Protein AF-A0A1W1VV77-F1 (afdb_monomer_lite)

Secondary structure (DSSP, 8-state):
-EEEEEEEEE-SSPPPTT--HHHHHHHHHHHHHHHHHHHGGGBTTTBSEE-SSS-GGGTTTSHHHHEEETTT-HHHHHHHHHHHTTHHHHHHHHHHHHHHHHHTTTTPPSS----HHHHHHHHH-S--SSHHHHHHHHHHHHHHT---GGG-EEETTTTBSSPPHHHHHHHHH-GGGEEEEEEEEE-

Radius of gyration: 18.62 Å; chains: 1; bounding box: 42×27×56 Å

Structure (mmCIF, N/CA/C/O backbone):
data_AF-A0A1W1VV77-F1
#
_entry.id   AF-A0A1W1VV77-F1
#
loop_
_atom_site.group_PDB
_atom_site.id
_atom_site.type_symbol
_atom_site.label_atom_id
_atom_site.label_alt_id
_atom_site.label_comp_id
_atom_site.label_asym_id
_atom_site.label_entity_id
_atom_site.label_seq_id
_atom_site.pdbx_PDB_ins_code
_atom_site.Cartn_x
_atom_site.Cartn_y
_atom_site.Cartn_z
_atom_site.occupancy
_atom_site.B_iso_or_equiv
_atom_site.auth_seq_id
_atom_site.auth_comp_id
_atom_site.auth_asym_id
_atom_site.auth_atom_id
_atom_site.pdbx_P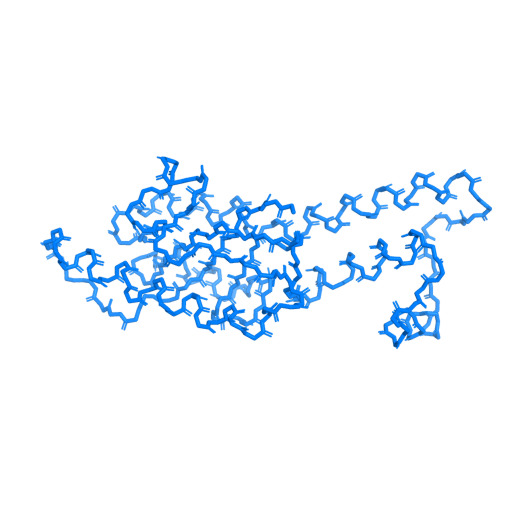DB_model_num
ATOM 1 N N . MET A 1 1 ? 18.091 -5.289 0.287 1.00 90.31 1 MET A N 1
ATOM 2 C CA . MET A 1 1 ? 17.687 -3.863 0.449 1.00 90.31 1 MET A CA 1
ATOM 3 C C . MET A 1 1 ? 16.414 -3.805 1.288 1.00 90.31 1 MET A C 1
ATOM 5 O O . MET A 1 1 ? 15.636 -4.723 1.140 1.00 90.31 1 MET A O 1
ATOM 9 N N . HIS A 1 2 ? 16.175 -2.809 2.160 1.00 96.38 2 HIS A N 1
ATOM 10 C CA . HIS A 1 2 ? 14.920 -2.724 2.943 1.00 96.38 2 HIS A CA 1
ATOM 11 C C . HIS A 1 2 ? 14.069 -1.512 2.558 1.00 96.38 2 HIS A C 1
ATOM 13 O O . HIS A 1 2 ? 14.615 -0.422 2.386 1.00 96.38 2 HIS A O 1
ATOM 19 N N . ALA A 1 3 ? 12.751 -1.693 2.500 1.00 97.31 3 ALA A N 1
ATOM 20 C CA . ALA A 1 3 ? 11.779 -0.629 2.270 1.00 97.31 3 ALA A CA 1
ATOM 21 C C . ALA A 1 3 ? 10.519 -0.836 3.121 1.00 97.31 3 ALA A C 1
ATOM 23 O O . ALA A 1 3 ? 10.120 -1.966 3.401 1.00 97.31 3 ALA A O 1
ATOM 24 N N . LEU A 1 4 ? 9.878 0.266 3.511 1.00 98.19 4 LEU A N 1
ATOM 25 C CA . LEU A 1 4 ? 8.579 0.241 4.171 1.00 98.19 4 LEU A CA 1
ATOM 26 C C . LEU A 1 4 ? 7.472 0.225 3.115 1.00 98.19 4 LEU A C 1
ATOM 28 O O . LEU A 1 4 ? 7.395 1.128 2.282 1.00 98.19 4 LEU A O 1
ATOM 32 N N . HIS A 1 5 ? 6.621 -0.795 3.161 1.00 98.38 5 HIS A N 1
ATOM 33 C CA . HIS A 1 5 ? 5.459 -0.924 2.291 1.00 98.38 5 HIS A CA 1
ATOM 34 C C . HIS A 1 5 ? 4.197 -0.589 3.084 1.00 98.38 5 HIS A C 1
ATOM 36 O O . HIS A 1 5 ? 4.002 -1.102 4.185 1.00 98.38 5 HIS A O 1
ATOM 42 N N . CYS A 1 6 ? 3.345 0.260 2.516 1.00 98.62 6 CYS A N 1
ATOM 43 C CA . CYS A 1 6 ? 2.060 0.660 3.078 1.00 98.62 6 CYS A CA 1
ATOM 44 C C . CYS A 1 6 ? 0.921 -0.052 2.339 1.00 98.62 6 CYS A C 1
ATOM 46 O O . CYS A 1 6 ? 0.825 0.018 1.116 1.00 98.62 6 CYS A O 1
ATOM 48 N N . LEU A 1 7 ? 0.055 -0.748 3.067 1.00 98.69 7 LEU A N 1
ATOM 49 C CA . LEU A 1 7 ? -1.084 -1.458 2.500 1.00 98.69 7 LEU A CA 1
ATOM 50 C C . LEU A 1 7 ? -2.387 -0.847 2.989 1.00 98.69 7 LEU A C 1
ATOM 52 O O . LEU A 1 7 ? -2.633 -0.817 4.192 1.00 98.69 7 LEU A O 1
ATOM 56 N N . LEU A 1 8 ? -3.234 -0.410 2.060 1.00 98.81 8 LEU A N 1
ATOM 57 C CA . LEU A 1 8 ? -4.611 -0.030 2.357 1.00 98.81 8 LEU A CA 1
ATOM 58 C C . LEU A 1 8 ? -5.469 -1.291 2.449 1.00 98.81 8 LEU A C 1
ATOM 60 O O . LEU A 1 8 ? -5.515 -2.084 1.508 1.00 98.81 8 LEU A O 1
ATOM 64 N N . VAL A 1 9 ? -6.156 -1.464 3.576 1.00 98.62 9 VAL A N 1
ATOM 65 C CA . VAL A 1 9 ? -6.950 -2.659 3.883 1.00 98.62 9 VAL A CA 1
ATOM 66 C C . VAL A 1 9 ? -8.317 -2.246 4.415 1.00 98.62 9 VAL A C 1
ATOM 68 O O . VAL A 1 9 ? -8.405 -1.358 5.264 1.00 98.62 9 VAL A O 1
ATOM 71 N N . GLU A 1 10 ? -9.382 -2.899 3.949 1.00 97.94 10 GLU A N 1
ATOM 72 C CA . GLU A 1 10 ? -10.693 -2.805 4.600 1.00 97.94 10 GLU A CA 1
ATOM 73 C C . GLU A 1 10 ? -10.667 -3.622 5.899 1.00 97.94 10 GLU A C 1
ATOM 75 O O . GLU A 1 10 ? -10.273 -4.791 5.911 1.00 97.94 10 GLU A O 1
ATOM 80 N N . VAL A 1 11 ? -11.051 -2.999 7.011 1.00 96.81 11 VAL A N 1
ATOM 81 C CA . VAL A 1 11 ? -11.031 -3.644 8.324 1.00 96.81 11 VAL A CA 1
ATOM 82 C C . VAL A 1 11 ? -12.064 -4.780 8.323 1.00 96.81 11 VAL A C 1
ATOM 84 O O . VAL A 1 11 ? -13.247 -4.527 8.094 1.00 96.81 11 VAL A O 1
ATOM 87 N N . PRO A 1 12 ? -11.660 -6.031 8.611 1.00 89.62 12 PRO A N 1
ATOM 88 C CA . PRO A 1 12 ? -12.533 -7.196 8.457 1.00 89.62 12 PRO A CA 1
ATOM 89 C C . PRO A 1 12 ? -13.653 -7.266 9.504 1.00 89.62 12 PRO A C 1
ATOM 91 O O . PRO A 1 12 ? -14.611 -8.021 9.339 1.00 89.62 12 PRO A O 1
ATOM 94 N N . VAL A 1 13 ? -13.538 -6.503 10.594 1.00 89.44 13 VAL A N 1
ATOM 95 C CA . VAL A 1 13 ? -14.464 -6.532 11.727 1.00 89.44 13 VAL A CA 1
ATOM 96 C C . VAL A 1 13 ? -14.861 -5.115 12.112 1.00 89.44 13 VAL A C 1
ATOM 98 O O . VAL A 1 13 ? -14.023 -4.224 12.232 1.00 89.44 13 VAL A O 1
ATOM 101 N N . LYS A 1 14 ? -16.157 -4.906 12.356 1.00 86.19 14 LYS A N 1
ATOM 102 C CA . LYS A 1 14 ? -16.662 -3.622 12.838 1.00 86.19 14 LYS A CA 1
ATOM 103 C C . LYS A 1 14 ? -16.129 -3.343 14.245 1.00 86.19 14 LYS A C 1
ATOM 105 O O . LYS A 1 14 ? -16.324 -4.148 15.152 1.00 86.19 14 LYS A O 1
ATOM 110 N N . ILE A 1 15 ? -15.508 -2.183 14.424 1.00 89.69 15 ILE A N 1
ATOM 111 C CA . ILE A 1 15 ? -15.012 -1.731 15.724 1.00 89.69 15 ILE A CA 1
ATOM 112 C C . ILE A 1 15 ? -16.173 -1.082 16.485 1.00 89.69 15 ILE A C 1
ATOM 114 O O . ILE A 1 15 ? -16.836 -0.174 15.980 1.00 89.69 15 ILE A O 1
ATOM 118 N N . SER A 1 16 ? -16.448 -1.574 17.692 1.00 85.12 16 SER A N 1
ATOM 119 C CA . SER A 1 16 ? -17.475 -1.003 18.566 1.00 85.12 16 SER A CA 1
ATOM 120 C C . SER A 1 16 ? -17.048 0.375 19.090 1.00 85.12 16 SER A C 1
ATOM 122 O O . SER A 1 16 ? -15.869 0.569 19.397 1.0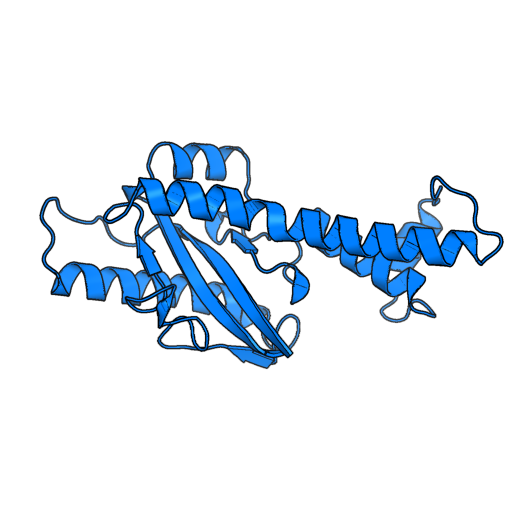0 85.12 16 SER A O 1
ATOM 124 N N . PRO A 1 17 ? -17.980 1.330 19.265 1.00 82.50 17 PRO A N 1
ATOM 125 C CA . PRO A 1 17 ? -17.682 2.573 19.969 1.00 82.50 17 PRO A CA 1
ATOM 126 C C . PRO A 1 17 ? -17.147 2.279 21.377 1.00 82.50 17 PRO A C 1
ATOM 128 O O . PRO A 1 17 ? -17.775 1.538 22.130 1.00 82.50 17 PRO A O 1
ATOM 131 N N . GLY A 1 18 ? -15.991 2.848 21.726 1.00 83.00 18 GLY A N 1
ATOM 132 C CA . GLY A 1 18 ? -15.346 2.604 23.022 1.00 83.00 18 GLY A CA 1
ATOM 133 C C . GLY A 1 18 ? -14.680 1.231 23.158 1.00 83.00 18 GLY A C 1
ATOM 134 O O . GLY A 1 18 ? -14.529 0.756 24.282 1.00 83.00 18 GLY A O 1
ATOM 135 N N . ALA A 1 19 ? -14.303 0.593 22.041 1.00 89.31 19 ALA A N 1
ATOM 136 C CA . ALA A 1 19 ? -13.558 -0.663 22.042 1.00 89.31 19 ALA A CA 1
ATOM 137 C C . ALA A 1 19 ? -12.349 -0.614 22.991 1.00 89.31 19 ALA A C 1
ATOM 139 O O . ALA A 1 19 ? -11.589 0.356 23.035 1.00 89.31 19 ALA A O 1
ATOM 140 N N . SER A 1 20 ? -12.172 -1.690 23.748 1.00 93.06 20 SER A N 1
ATOM 141 C CA . SER A 1 20 ? -11.045 -1.860 24.656 1.00 93.06 20 SER A CA 1
ATOM 142 C C . SER A 1 20 ? -9.724 -2.021 23.897 1.00 93.06 20 SER A C 1
ATOM 144 O O . SER A 1 20 ? -9.688 -2.451 22.743 1.00 93.06 20 SER A O 1
ATOM 146 N N . ALA A 1 21 ? -8.603 -1.769 24.579 1.00 91.00 21 ALA A N 1
ATOM 147 C CA . ALA A 1 21 ? -7.270 -1.973 24.005 1.00 91.00 21 ALA A CA 1
ATOM 148 C C . ALA A 1 21 ? -7.047 -3.413 23.495 1.00 91.00 21 ALA A C 1
ATOM 150 O O . ALA A 1 21 ? -6.382 -3.615 22.482 1.00 91.00 21 ALA A O 1
ATOM 151 N N . GLY A 1 22 ? -7.629 -4.417 24.164 1.00 93.44 22 GLY A N 1
ATOM 152 C CA . GLY A 1 22 ? -7.543 -5.816 23.735 1.00 93.44 22 GLY A CA 1
ATOM 153 C C . GLY A 1 22 ? -8.344 -6.109 22.463 1.00 93.44 22 GLY A C 1
ATOM 154 O O . GLY A 1 22 ? -7.887 -6.867 21.607 1.00 93.44 22 GLY A O 1
ATOM 155 N N . GLU A 1 23 ? -9.514 -5.487 22.305 1.00 93.19 23 GLU A N 1
ATOM 156 C CA . GLU A 1 23 ? -10.298 -5.577 21.067 1.00 93.19 23 GLU A CA 1
ATOM 157 C C . GLU A 1 23 ? -9.572 -4.894 19.907 1.00 93.19 23 GLU A C 1
ATOM 159 O O . GLU A 1 23 ? -9.471 -5.474 18.826 1.00 93.19 23 GLU A O 1
ATOM 164 N N . LEU A 1 24 ? -9.002 -3.708 20.139 1.00 93.88 24 LEU A N 1
ATOM 165 C CA . LEU A 1 24 ? -8.219 -2.993 19.132 1.00 93.88 24 LEU A CA 1
ATOM 166 C C . LEU A 1 24 ? -6.976 -3.786 18.706 1.00 93.88 24 LEU A C 1
ATOM 168 O O . LEU A 1 24 ? -6.738 -3.918 17.508 1.00 93.88 24 LEU A O 1
ATOM 172 N N . ASP A 1 25 ? -6.220 -4.379 19.640 1.00 94.94 25 ASP A N 1
ATOM 173 C CA . ASP A 1 25 ? -5.067 -5.228 19.289 1.00 94.94 25 ASP A CA 1
ATOM 174 C C . ASP A 1 25 ? -5.481 -6.434 18.437 1.00 94.94 25 ASP A C 1
ATOM 176 O O . ASP A 1 25 ? -4.813 -6.770 17.454 1.00 94.94 25 ASP A O 1
ATOM 180 N N . ARG A 1 26 ? -6.619 -7.060 18.766 1.00 95.44 26 ARG A N 1
ATOM 181 C CA . ARG A 1 26 ? -7.165 -8.164 17.976 1.00 95.44 26 ARG A CA 1
ATOM 182 C C . ARG A 1 26 ? -7.512 -7.719 16.556 1.00 95.44 26 ARG A C 1
ATOM 184 O O . ARG A 1 26 ? -7.118 -8.397 15.609 1.00 95.44 26 ARG A O 1
ATOM 191 N N . VAL A 1 27 ? -8.194 -6.584 16.401 1.00 96.38 27 VAL A N 1
ATOM 192 C CA . VAL A 1 27 ? -8.529 -6.036 15.078 1.00 96.38 27 VAL A CA 1
ATOM 193 C C . VAL A 1 27 ? -7.259 -5.707 14.293 1.00 96.38 27 VAL A C 1
ATOM 195 O O . VAL A 1 27 ? -7.142 -6.118 13.143 1.00 96.38 27 VAL A O 1
ATOM 198 N N . LYS A 1 28 ? -6.256 -5.066 14.910 1.00 97.31 28 LYS A N 1
ATOM 199 C CA . LYS A 1 28 ? -4.956 -4.797 14.265 1.00 97.31 28 LYS A CA 1
ATOM 200 C C . LYS A 1 28 ? -4.282 -6.086 13.792 1.00 97.31 28 LYS A C 1
ATOM 202 O O . LYS A 1 28 ? -3.793 -6.148 12.665 1.00 97.31 28 LYS A O 1
ATOM 207 N N . LYS A 1 29 ? -4.291 -7.138 14.615 1.00 97.12 29 LYS A N 1
ATOM 208 C CA . LYS A 1 29 ? -3.743 -8.452 14.253 1.00 97.12 29 LYS A CA 1
ATOM 209 C C . LYS A 1 29 ? -4.461 -9.069 13.048 1.00 97.12 29 LYS A C 1
ATOM 211 O O . LYS A 1 29 ? -3.793 -9.559 12.139 1.00 97.12 29 LYS A O 1
ATOM 216 N N . GLU A 1 30 ? -5.792 -9.052 13.033 1.00 97.25 30 GLU A N 1
ATOM 217 C CA . GLU A 1 30 ? -6.597 -9.608 11.936 1.00 97.25 30 GLU A CA 1
ATOM 218 C C . GLU A 1 30 ? -6.411 -8.805 10.637 1.00 97.25 30 GLU A C 1
ATOM 220 O O . GLU A 1 30 ? -6.112 -9.386 9.594 1.00 97.25 30 GLU A O 1
ATOM 225 N N . THR A 1 31 ? -6.464 -7.473 10.705 1.00 97.94 31 THR A N 1
ATOM 226 C CA . THR A 1 31 ? -6.197 -6.573 9.570 1.00 97.94 31 THR A CA 1
ATOM 227 C C . THR A 1 31 ? -4.796 -6.782 8.991 1.00 97.94 31 THR A C 1
ATOM 229 O O . THR A 1 31 ? -4.630 -6.879 7.774 1.00 97.94 31 THR A O 1
ATOM 232 N N . ARG A 1 32 ? -3.770 -6.916 9.844 1.00 97.81 32 ARG A N 1
ATOM 233 C CA . ARG A 1 32 ? -2.406 -7.210 9.387 1.00 97.81 32 ARG A CA 1
ATOM 234 C C . ARG A 1 32 ? -2.323 -8.565 8.685 1.00 97.81 32 ARG A C 1
ATOM 236 O O . ARG A 1 32 ? -1.646 -8.678 7.667 1.00 97.81 32 ARG A O 1
ATOM 243 N N . ALA A 1 33 ? -3.015 -9.584 9.193 1.00 97.62 33 ALA A N 1
ATOM 244 C CA . ALA A 1 33 ? -3.044 -10.895 8.552 1.00 97.62 33 ALA A CA 1
ATOM 245 C C . ALA A 1 33 ? -3.640 -10.824 7.135 1.00 97.62 33 ALA A C 1
ATOM 247 O O . ALA A 1 33 ? -3.108 -11.457 6.224 1.00 97.62 33 ALA A O 1
ATOM 248 N N . VAL A 1 34 ? -4.684 -10.012 6.926 1.00 98.00 34 VAL A N 1
ATOM 249 C CA . VAL A 1 34 ? -5.251 -9.752 5.591 1.00 98.00 34 VAL A CA 1
ATOM 250 C C . VAL A 1 34 ? -4.209 -9.115 4.666 1.00 98.00 34 VAL A C 1
ATOM 252 O O . VAL A 1 34 ? -4.002 -9.617 3.561 1.00 98.00 34 VAL A O 1
ATOM 255 N N . ALA A 1 35 ? -3.497 -8.080 5.129 1.00 97.94 35 ALA A N 1
ATOM 256 C CA . ALA A 1 35 ? -2.433 -7.431 4.355 1.00 97.94 35 ALA A CA 1
ATOM 257 C C . ALA A 1 35 ? -1.331 -8.418 3.935 1.00 97.94 35 ALA A C 1
ATOM 259 O O . ALA A 1 35 ? -0.988 -8.518 2.758 1.00 97.94 35 ALA A O 1
ATOM 260 N N . LEU A 1 36 ? -0.801 -9.191 4.888 1.00 97.56 36 LEU A N 1
ATOM 261 C CA . LEU A 1 36 ? 0.276 -10.147 4.621 1.00 97.56 36 LEU A CA 1
ATOM 262 C C . LEU A 1 36 ? -0.175 -11.277 3.687 1.00 97.56 36 LEU A C 1
ATOM 264 O O . LEU A 1 36 ? 0.588 -11.702 2.820 1.00 97.56 36 LEU A O 1
ATOM 268 N N . ASN A 1 37 ? -1.423 -11.735 3.817 1.00 97.56 37 ASN A N 1
ATOM 269 C CA . ASN A 1 37 ? -1.983 -12.732 2.910 1.00 97.56 37 ASN A CA 1
ATOM 270 C C . ASN A 1 37 ? -2.081 -12.212 1.473 1.00 97.56 37 ASN A C 1
ATOM 272 O O . ASN A 1 37 ? -1.719 -12.946 0.554 1.00 97.56 37 ASN A O 1
ATOM 276 N N . ALA A 1 38 ? -2.494 -10.955 1.280 1.00 96.75 38 ALA A N 1
ATOM 277 C CA . ALA A 1 38 ? -2.515 -10.324 -0.040 1.00 96.75 38 ALA A CA 1
ATOM 278 C C . ALA A 1 38 ? -1.103 -10.223 -0.652 1.00 96.75 38 ALA A C 1
ATOM 280 O O . ALA A 1 38 ? -0.922 -10.432 -1.851 1.00 96.75 38 ALA A O 1
ATOM 281 N N . MET A 1 39 ? -0.080 -9.988 0.176 1.00 95.00 39 MET A N 1
ATOM 282 C CA . MET A 1 39 ? 1.312 -9.889 -0.274 1.00 95.00 39 MET A CA 1
ATOM 283 C C . MET A 1 39 ? 1.965 -11.230 -0.627 1.00 95.00 39 MET A C 1
ATOM 285 O O . MET A 1 39 ? 2.922 -11.244 -1.400 1.00 95.00 39 MET A O 1
ATOM 289 N N . ASN A 1 40 ? 1.495 -12.359 -0.084 1.00 95.06 40 ASN A N 1
ATOM 290 C CA . ASN A 1 40 ? 2.187 -13.653 -0.196 1.00 95.06 40 ASN A CA 1
ATOM 291 C C . ASN A 1 40 ? 2.493 -14.071 -1.641 1.00 95.06 40 ASN A C 1
ATOM 293 O O . ASN A 1 40 ? 3.554 -14.637 -1.899 1.00 95.06 40 ASN A O 1
ATOM 297 N N . ARG A 1 41 ? 1.599 -13.758 -2.587 1.00 95.56 41 ARG A N 1
ATOM 298 C CA . ARG A 1 41 ? 1.774 -14.081 -4.015 1.00 95.56 41 ARG A CA 1
ATOM 299 C C . ARG A 1 41 ? 2.919 -13.321 -4.694 1.00 95.56 41 ARG A C 1
ATOM 301 O O . ARG A 1 41 ? 3.329 -13.700 -5.783 1.00 95.56 41 ARG A O 1
ATOM 308 N N . TYR A 1 42 ? 3.434 -12.274 -4.054 1.00 96.19 42 TYR A N 1
ATOM 309 C CA . TYR A 1 42 ? 4.531 -11.452 -4.557 1.00 96.19 42 TYR A CA 1
ATOM 310 C C . TYR A 1 42 ? 5.882 -11.787 -3.917 1.00 96.19 42 TYR A C 1
ATOM 312 O O . TYR A 1 42 ? 6.899 -11.189 -4.272 1.00 96.19 42 TYR A O 1
ATOM 320 N N . ARG A 1 43 ? 5.932 -12.752 -2.995 1.00 95.38 43 ARG A N 1
ATOM 321 C CA . ARG A 1 43 ? 7.199 -13.250 -2.456 1.00 95.38 43 ARG A CA 1
ATOM 322 C C . ARG A 1 43 ? 8.023 -13.893 -3.580 1.00 95.38 43 ARG A C 1
ATOM 324 O O . ARG A 1 43 ? 7.515 -14.726 -4.322 1.00 95.38 43 ARG A O 1
ATOM 331 N N . GLY A 1 44 ? 9.292 -13.512 -3.692 1.00 94.00 44 GLY A N 1
ATOM 332 C CA . GLY A 1 44 ? 10.190 -13.885 -4.789 1.00 94.00 44 GLY A CA 1
ATOM 333 C C . GLY A 1 44 ? 10.025 -13.042 -6.060 1.00 94.00 44 GLY A C 1
ATOM 334 O O . GLY A 1 44 ? 10.780 -13.240 -7.006 1.00 94.00 44 GLY A O 1
ATOM 335 N N . ILE A 1 45 ? 9.066 -12.107 -6.085 1.00 92.00 45 ILE A N 1
ATOM 336 C CA . ILE A 1 45 ? 8.824 -11.181 -7.205 1.00 92.00 45 ILE A CA 1
ATOM 337 C C . ILE A 1 45 ? 9.084 -9.739 -6.770 1.00 92.00 45 ILE A C 1
ATOM 339 O O . ILE A 1 45 ? 9.806 -9.011 -7.441 1.00 92.00 45 ILE A O 1
ATOM 343 N N . ALA A 1 46 ? 8.482 -9.332 -5.651 1.00 94.81 46 ALA A N 1
ATOM 344 C CA . ALA A 1 46 ? 8.572 -7.989 -5.092 1.00 94.81 46 ALA A CA 1
ATOM 345 C C . ALA A 1 46 ? 9.386 -7.931 -3.798 1.00 94.81 46 ALA A C 1
ATOM 347 O O . ALA A 1 46 ? 9.766 -6.840 -3.413 1.00 94.81 46 ALA A O 1
ATOM 348 N N . PHE A 1 47 ? 9.626 -9.052 -3.110 1.00 96.62 47 PHE A N 1
ATOM 349 C CA . PHE A 1 47 ? 10.427 -9.139 -1.876 1.00 96.62 47 PHE A CA 1
ATOM 350 C C . PHE A 1 47 ? 10.799 -10.602 -1.585 1.00 96.62 47 PHE A C 1
ATOM 352 O O . PHE A 1 47 ? 10.038 -11.507 -1.932 1.00 96.62 47 PHE A O 1
ATOM 359 N N . ASP A 1 48 ? 11.924 -10.866 -0.921 1.00 96.81 48 ASP A N 1
ATOM 360 C CA . ASP A 1 48 ? 12.316 -12.207 -0.450 1.00 96.81 48 ASP A CA 1
ATOM 361 C C . ASP A 1 48 ? 11.911 -12.454 1.022 1.00 96.81 48 ASP A C 1
ATOM 363 O O . ASP A 1 48 ? 11.636 -13.588 1.446 1.00 96.81 48 ASP A O 1
ATOM 367 N N . TRP A 1 49 ? 11.769 -11.374 1.792 1.00 96.44 49 TRP A N 1
ATOM 368 C CA . TRP A 1 49 ? 11.419 -11.380 3.205 1.00 96.44 49 TRP A CA 1
ATOM 369 C C . TRP A 1 49 ? 10.590 -10.145 3.587 1.00 96.44 49 TRP A C 1
ATOM 371 O O . TRP A 1 49 ? 10.675 -9.098 2.956 1.00 96.44 49 TRP A O 1
ATOM 381 N N . CYS A 1 50 ? 9.769 -10.265 4.632 1.00 96.50 50 CYS A N 1
ATOM 382 C CA . CYS A 1 50 ? 9.052 -9.140 5.229 1.00 96.50 50 CYS A CA 1
ATOM 383 C C . CYS A 1 50 ? 8.752 -9.386 6.717 1.00 96.50 50 CYS A C 1
ATOM 385 O O . CYS A 1 50 ? 8.614 -10.544 7.137 1.00 96.50 50 CYS A O 1
ATOM 387 N N . SER A 1 51 ? 8.647 -8.314 7.513 1.00 96.44 51 SER A N 1
ATOM 388 C CA . SER A 1 51 ? 8.290 -8.410 8.934 1.00 96.44 51 SER A CA 1
ATOM 389 C C . SER A 1 51 ? 6.869 -8.942 9.097 1.00 96.44 51 SER A C 1
ATOM 391 O O . SER A 1 51 ? 5.917 -8.477 8.465 1.00 96.44 51 SER A O 1
ATOM 393 N N . ARG A 1 52 ? 6.705 -9.925 9.984 1.00 93.88 52 ARG A N 1
ATOM 394 C CA . ARG A 1 52 ? 5.416 -10.592 10.208 1.00 93.88 52 ARG A CA 1
ATOM 395 C C . ARG A 1 52 ? 4.606 -9.955 11.325 1.00 93.88 52 ARG A C 1
ATOM 397 O O . ARG A 1 52 ? 3.387 -9.873 11.205 1.00 93.88 52 ARG A O 1
ATOM 404 N N . ASP A 1 53 ? 5.267 -9.442 12.353 1.00 93.69 53 ASP A N 1
ATOM 405 C CA . ASP A 1 53 ? 4.596 -9.055 13.595 1.00 93.69 53 ASP A CA 1
ATOM 406 C C . ASP A 1 53 ? 4.427 -7.535 13.756 1.00 93.69 53 ASP A C 1
ATOM 408 O O . ASP A 1 53 ? 3.515 -7.100 14.463 1.00 93.69 53 ASP A O 1
ATOM 412 N N . ASP A 1 54 ? 5.252 -6.726 13.081 1.00 96.50 54 ASP A N 1
ATOM 413 C CA . ASP A 1 54 ? 5.297 -5.265 13.225 1.00 96.50 54 ASP A CA 1
ATOM 414 C C . ASP A 1 54 ? 5.841 -4.536 11.973 1.00 96.50 54 ASP A C 1
ATOM 416 O O . ASP A 1 54 ? 6.065 -5.134 10.919 1.00 96.50 54 ASP A O 1
ATOM 420 N N . ALA A 1 55 ? 6.066 -3.223 12.069 1.00 97.31 55 ALA A N 1
ATOM 421 C CA . ALA A 1 55 ? 6.671 -2.426 10.999 1.00 97.31 55 ALA A CA 1
ATOM 422 C C . ALA A 1 55 ? 8.210 -2.567 10.899 1.00 97.31 55 ALA A C 1
ATOM 424 O O . ALA A 1 55 ? 8.863 -1.750 10.253 1.00 97.31 55 ALA A O 1
ATOM 425 N N . GLY A 1 56 ? 8.809 -3.586 11.528 1.00 97.12 56 GLY A N 1
ATOM 426 C CA . GLY A 1 56 ? 10.238 -3.889 11.470 1.00 97.12 56 GLY A CA 1
ATOM 427 C C . GLY A 1 56 ? 11.101 -2.720 11.931 1.00 97.12 56 GLY A C 1
ATOM 428 O O . GLY A 1 56 ? 10.961 -2.228 13.053 1.00 97.12 56 GLY A O 1
ATOM 429 N N . ARG A 1 57 ? 11.988 -2.251 11.048 1.00 96.88 57 ARG A N 1
ATOM 430 C CA . ARG A 1 57 ? 12.859 -1.088 11.299 1.00 96.88 57 ARG A CA 1
ATOM 431 C C . ARG A 1 57 ? 12.099 0.204 11.617 1.00 96.88 57 ARG A C 1
ATOM 433 O O . ARG A 1 57 ? 12.692 1.101 12.200 1.00 96.88 57 ARG A O 1
ATOM 440 N N . TRP A 1 58 ? 10.812 0.277 11.279 1.00 97.75 58 TRP A N 1
ATOM 441 C CA . TRP A 1 58 ? 9.944 1.436 11.499 1.00 97.75 58 TRP A CA 1
ATOM 442 C C . TRP A 1 58 ? 8.918 1.225 12.620 1.00 97.75 58 TRP A C 1
ATOM 444 O O . TRP A 1 58 ? 7.917 1.930 12.684 1.00 97.75 58 TRP A O 1
ATOM 454 N N . LYS A 1 59 ? 9.117 0.244 13.509 1.00 96.69 59 LYS A N 1
ATOM 455 C CA . LYS A 1 59 ? 8.180 -0.050 14.612 1.00 96.69 59 LYS A CA 1
ATOM 456 C C . LYS A 1 59 ? 7.961 1.115 15.587 1.00 96.69 59 LYS A C 1
ATOM 458 O O . LYS A 1 59 ? 6.913 1.163 16.224 1.00 96.69 59 LYS A O 1
ATOM 463 N N . ASP A 1 60 ? 8.937 2.013 15.711 1.00 96.88 60 ASP A N 1
ATOM 464 C CA . ASP A 1 60 ? 8.839 3.175 16.598 1.00 96.88 60 ASP A CA 1
ATOM 465 C C . ASP A 1 60 ? 7.956 4.263 15.962 1.00 96.88 60 ASP A C 1
ATOM 467 O O . ASP A 1 60 ? 7.135 4.868 16.650 1.00 96.88 60 ASP A O 1
ATOM 471 N N . ASP A 1 61 ? 8.040 4.434 14.636 1.00 97.00 61 ASP A N 1
ATOM 472 C CA . ASP A 1 61 ? 7.174 5.336 13.867 1.00 97.00 61 ASP A CA 1
ATOM 473 C C . ASP A 1 61 ? 5.759 4.755 13.703 1.00 97.00 61 ASP A C 1
ATOM 475 O O . ASP A 1 61 ? 4.758 5.467 13.800 1.00 97.00 61 ASP A O 1
ATOM 479 N N . PHE A 1 62 ? 5.659 3.440 13.493 1.00 97.31 62 PHE A N 1
ATOM 480 C CA . PHE A 1 62 ? 4.411 2.702 13.295 1.00 97.31 62 PHE A CA 1
ATOM 481 C C . PHE A 1 62 ? 4.259 1.597 14.356 1.00 97.31 62 PHE A C 1
ATOM 483 O O . PHE A 1 62 ? 4.460 0.408 14.067 1.00 97.31 62 PHE A O 1
ATOM 490 N N . PRO A 1 63 ? 3.887 1.967 15.597 1.00 95.44 63 PRO A N 1
ATOM 491 C CA . PRO A 1 63 ? 3.654 1.013 16.676 1.00 95.44 63 PRO A CA 1
ATOM 492 C C . PRO A 1 63 ? 2.373 0.193 16.441 1.00 95.44 63 PRO A C 1
ATOM 494 O O . PRO A 1 63 ? 1.718 0.279 15.402 1.00 95.44 63 PRO A O 1
ATOM 497 N N . GLY A 1 64 ? 2.001 -0.657 17.406 1.00 94.25 64 GLY A N 1
ATOM 498 C CA . GLY A 1 64 ? 0.730 -1.390 17.353 1.00 94.25 64 GLY A CA 1
ATOM 499 C C . GLY A 1 64 ? 0.648 -2.362 16.175 1.00 94.25 64 GLY A C 1
ATOM 500 O O . GLY A 1 64 ? -0.338 -2.370 15.444 1.00 94.25 64 GLY A O 1
ATOM 501 N N . ARG A 1 65 ? 1.696 -3.174 15.978 1.00 97.00 65 ARG A N 1
ATOM 502 C CA . ARG A 1 65 ? 1.832 -4.120 14.852 1.00 97.00 65 ARG A CA 1
ATOM 503 C C . ARG A 1 65 ? 1.956 -3.437 13.487 1.00 97.00 65 ARG A C 1
ATOM 505 O O . ARG A 1 65 ? 1.669 -4.062 12.469 1.00 97.00 65 ARG A O 1
ATOM 512 N N . GLY A 1 66 ? 2.369 -2.169 13.444 1.00 97.81 66 GLY A N 1
ATOM 513 C CA . GLY A 1 66 ? 2.437 -1.404 12.202 1.00 97.81 66 GLY A CA 1
ATOM 514 C C . GLY A 1 66 ? 1.063 -1.157 11.590 1.00 97.81 66 GLY A C 1
ATOM 515 O O . GLY A 1 66 ? 0.951 -1.147 10.372 1.00 97.81 66 GLY A O 1
ATOM 516 N N . VAL A 1 67 ? 0.007 -1.042 12.400 1.00 98.44 67 VAL A N 1
ATOM 517 C CA . VAL A 1 67 ? -1.359 -0.833 11.905 1.00 98.44 67 VAL A CA 1
ATOM 518 C C . VAL A 1 67 ? -1.899 0.492 12.414 1.00 98.44 67 VAL A C 1
ATOM 520 O O . VAL A 1 67 ? -2.102 0.666 13.617 1.00 98.44 67 VAL A O 1
ATOM 523 N N . VAL A 1 68 ? -2.198 1.386 11.475 1.00 98.38 68 VAL A N 1
ATOM 524 C CA . VAL A 1 68 ? -2.935 2.626 11.720 1.00 98.38 68 VAL A CA 1
ATOM 525 C C . VAL A 1 68 ? -4.397 2.367 11.373 1.00 98.38 68 VAL A C 1
ATOM 527 O O . VAL A 1 68 ? -4.755 2.253 10.199 1.00 98.38 68 VAL A O 1
ATOM 530 N N . LEU A 1 69 ? -5.239 2.217 12.397 1.00 97.69 69 LEU A N 1
ATOM 531 C CA . LEU A 1 69 ? -6.683 2.049 12.227 1.00 97.69 69 LEU A CA 1
ATOM 532 C C . LEU A 1 69 ? -7.326 3.423 12.050 1.00 97.69 69 LEU A C 1
ATOM 534 O O . LEU A 1 69 ? -7.214 4.264 12.942 1.00 97.69 69 LEU A O 1
ATOM 538 N N . GLY A 1 70 ? -8.078 3.638 10.970 1.00 96.94 70 GLY A N 1
ATOM 539 C CA . GLY A 1 70 ? -8.771 4.914 10.782 1.00 96.94 70 GLY A CA 1
ATOM 540 C C . GLY A 1 70 ? -9.876 5.167 11.817 1.00 96.94 70 GLY A C 1
ATOM 541 O O . GLY A 1 70 ? -10.265 6.309 12.025 1.00 96.94 70 GLY A O 1
ATOM 542 N N . ALA A 1 71 ? -10.340 4.130 12.524 1.00 94.88 71 ALA A N 1
ATOM 543 C CA . ALA A 1 71 ? -11.272 4.272 13.645 1.00 94.88 71 ALA A CA 1
ATOM 544 C C . ALA A 1 71 ? -10.622 4.850 14.918 1.00 94.88 71 ALA A C 1
ATOM 546 O O . ALA A 1 71 ? -11.319 5.447 15.734 1.00 94.88 71 ALA A O 1
ATOM 547 N N . GLU A 1 72 ? -9.315 4.642 15.108 1.00 94.44 72 GLU A N 1
ATOM 548 C CA . GLU A 1 72 ? -8.559 5.112 16.280 1.00 94.44 72 GLU A CA 1
ATOM 549 C C . GLU A 1 72 ? -7.865 6.447 15.981 1.00 94.44 72 GLU A C 1
ATOM 551 O O . GLU A 1 72 ? -7.917 7.372 16.787 1.00 94.44 72 GLU A O 1
ATOM 556 N N . GLU A 1 73 ? -7.262 6.564 14.794 1.00 95.88 73 GLU A N 1
ATOM 557 C CA . GLU A 1 73 ? -6.455 7.714 14.378 1.00 95.88 73 GLU A CA 1
ATOM 558 C C . GLU A 1 73 ? -6.891 8.226 12.981 1.00 95.88 73 GLU A C 1
ATOM 560 O O . GLU A 1 73 ? -6.126 8.123 12.018 1.00 95.88 73 GLU A O 1
ATOM 565 N N . PRO A 1 74 ? -8.116 8.773 12.818 1.00 97.00 74 PRO A N 1
ATOM 566 C CA . PRO A 1 74 ? -8.679 9.108 11.503 1.00 97.00 74 PRO A CA 1
ATOM 567 C C . PRO A 1 74 ? -7.864 10.145 10.724 1.00 97.00 74 PRO A C 1
ATOM 569 O O . PRO A 1 74 ? -7.673 9.990 9.519 1.00 97.00 74 PRO A O 1
ATOM 572 N N . GLU A 1 75 ? -7.356 11.187 11.386 1.00 98.25 75 GLU A N 1
ATOM 573 C CA . GLU A 1 75 ? -6.568 12.222 10.701 1.00 98.25 75 GLU A CA 1
ATOM 574 C C . GLU A 1 75 ? -5.212 11.688 10.247 1.00 98.25 75 GLU A C 1
ATOM 576 O O . GLU A 1 75 ? -4.861 11.812 9.075 1.00 98.25 75 GLU A O 1
ATOM 581 N N . ARG A 1 76 ? -4.512 10.967 11.129 1.00 98.00 76 ARG A N 1
ATOM 582 C CA . ARG A 1 76 ? -3.245 10.309 10.795 1.00 98.00 76 ARG A CA 1
ATOM 583 C C . ARG A 1 76 ? -3.411 9.307 9.651 1.00 98.00 76 ARG A C 1
ATOM 585 O O . ARG A 1 76 ? -2.565 9.236 8.764 1.00 98.00 76 ARG A O 1
ATOM 592 N N . PHE A 1 77 ? -4.508 8.548 9.640 1.00 98.62 77 PHE A N 1
ATOM 593 C CA . PHE A 1 77 ? -4.849 7.659 8.531 1.00 98.62 77 PHE A CA 1
ATOM 594 C C . PHE A 1 77 ? -4.967 8.429 7.207 1.00 98.62 77 PHE A C 1
ATOM 596 O O . PHE A 1 77 ? -4.384 8.010 6.208 1.00 98.62 77 PHE A O 1
ATOM 603 N N . ARG A 1 78 ? -5.686 9.562 7.182 1.00 98.62 78 ARG A N 1
ATOM 604 C CA . ARG A 1 78 ? -5.858 10.369 5.960 1.00 98.62 78 ARG A CA 1
ATOM 605 C C . ARG A 1 78 ? -4.549 10.984 5.482 1.00 98.62 78 ARG A C 1
ATOM 607 O O . ARG A 1 78 ? -4.299 10.996 4.278 1.00 98.62 78 ARG A O 1
ATOM 614 N N . GLU A 1 79 ? -3.731 11.488 6.399 1.00 98.38 79 GLU A N 1
ATOM 615 C CA . GLU A 1 79 ? -2.411 12.043 6.092 1.00 98.38 79 GLU A CA 1
ATOM 616 C C . GLU A 1 79 ? -1.522 10.987 5.431 1.00 98.38 79 GLU A C 1
ATOM 618 O O . GLU A 1 79 ? -1.061 11.180 4.306 1.00 98.38 79 GLU A O 1
ATOM 623 N N . LEU A 1 80 ? -1.380 9.826 6.073 1.00 98.50 80 LEU A N 1
ATOM 624 C CA . LEU A 1 80 ? -0.563 8.726 5.569 1.00 98.50 80 LEU A CA 1
ATOM 625 C C . LEU A 1 80 ? -1.113 8.141 4.261 1.00 98.50 80 LEU A C 1
ATOM 627 O O . LEU A 1 80 ? -0.343 7.828 3.357 1.00 98.50 80 LEU A O 1
ATOM 631 N N . LEU A 1 81 ? -2.434 8.012 4.106 1.00 98.56 81 LEU A N 1
ATOM 632 C CA . LEU A 1 81 ? -3.011 7.532 2.849 1.00 98.56 81 LEU A CA 1
ATOM 633 C C . LEU A 1 81 ? -2.679 8.497 1.706 1.00 98.56 81 LEU A C 1
ATOM 635 O O . LEU A 1 81 ? -2.282 8.053 0.631 1.00 98.56 81 LEU A O 1
ATOM 639 N N . ASN A 1 82 ? -2.788 9.807 1.937 1.00 97.12 82 ASN A N 1
ATOM 640 C CA . ASN A 1 82 ? -2.420 10.809 0.938 1.00 97.12 82 ASN A CA 1
ATOM 641 C C . ASN A 1 82 ? -0.917 10.832 0.641 1.00 97.12 82 ASN A C 1
ATOM 643 O O . ASN A 1 82 ? -0.536 11.029 -0.510 1.00 97.12 82 ASN A O 1
ATOM 647 N N . GLU A 1 83 ? -0.069 10.596 1.641 1.00 96.50 83 GLU A N 1
ATOM 648 C CA . GLU A 1 83 ? 1.380 10.517 1.463 1.00 96.50 83 GLU A CA 1
ATOM 649 C C . GLU A 1 83 ? 1.784 9.298 0.617 1.00 96.50 83 GLU A C 1
ATOM 651 O O . GLU A 1 83 ? 2.551 9.422 -0.347 1.00 96.50 83 GLU A O 1
ATOM 656 N N . TYR A 1 84 ? 1.264 8.115 0.953 1.00 97.94 84 TYR A N 1
ATOM 657 C CA . TYR A 1 84 ? 1.735 6.849 0.389 1.00 97.94 84 TYR A CA 1
ATOM 658 C C . TYR A 1 84 ? 1.032 6.445 -0.909 1.00 97.94 84 TYR A C 1
ATOM 660 O O . TYR A 1 84 ? 1.660 5.771 -1.723 1.00 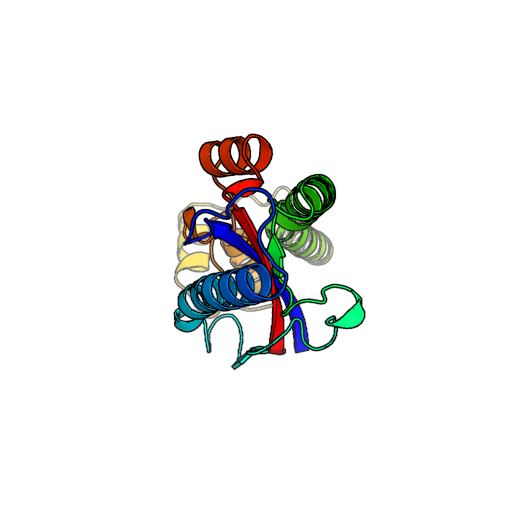97.94 84 TYR A O 1
ATOM 668 N N . LYS A 1 85 ? -0.213 6.878 -1.164 1.00 97.19 85 LYS A N 1
ATOM 669 C CA . LYS A 1 85 ? -0.964 6.471 -2.373 1.00 97.19 85 LYS A CA 1
ATOM 670 C C . LYS A 1 85 ? -0.246 6.791 -3.689 1.00 97.19 85 LYS A C 1
ATOM 672 O O . LYS A 1 85 ? -0.425 6.079 -4.671 1.00 97.19 85 LYS A O 1
ATOM 677 N N . ASP A 1 86 ? 0.571 7.847 -3.704 1.00 96.62 86 ASP A N 1
ATOM 678 C CA . ASP A 1 86 ? 1.306 8.291 -4.893 1.00 96.62 86 ASP A CA 1
ATOM 679 C C . ASP A 1 86 ? 2.758 7.779 -4.917 1.00 96.62 86 ASP A C 1
ATOM 681 O O . ASP A 1 86 ? 3.518 8.141 -5.814 1.00 96.62 86 ASP A O 1
ATOM 685 N N . ALA A 1 87 ? 3.173 6.935 -3.962 1.00 96.94 87 ALA A N 1
ATOM 686 C CA . ALA A 1 87 ? 4.522 6.368 -3.938 1.00 96.94 87 ALA A CA 1
ATOM 687 C C . ALA A 1 87 ? 4.902 5.637 -5.245 1.00 96.94 87 ALA A C 1
ATOM 689 O O . ALA A 1 87 ? 5.995 5.912 -5.749 1.00 96.94 87 ALA A O 1
ATOM 690 N N . PRO A 1 88 ? 4.024 4.818 -5.868 1.00 96.94 88 PRO A N 1
ATOM 691 C CA . PRO A 1 88 ? 4.336 4.184 -7.149 1.00 96.94 88 PRO A CA 1
ATOM 692 C C . PRO A 1 88 ? 4.538 5.202 -8.275 1.00 96.94 88 PRO A C 1
ATOM 694 O O . PRO A 1 88 ? 5.436 5.041 -9.098 1.00 96.94 88 PRO A O 1
ATOM 697 N N . LEU A 1 89 ? 3.735 6.273 -8.301 1.00 95.62 89 LEU A N 1
ATOM 698 C CA . LEU A 1 89 ? 3.865 7.329 -9.305 1.00 95.62 89 LEU A CA 1
ATOM 699 C C . LEU A 1 89 ? 5.189 8.080 -9.139 1.00 95.62 89 LEU A C 1
ATOM 701 O O . LEU A 1 89 ? 5.916 8.229 -10.114 1.00 95.62 89 LEU A O 1
ATOM 705 N N . ARG A 1 90 ? 5.547 8.472 -7.910 1.00 96.19 90 ARG A N 1
ATOM 706 C CA . ARG A 1 90 ? 6.831 9.138 -7.629 1.00 96.19 90 ARG A CA 1
ATOM 707 C C . ARG A 1 90 ? 8.028 8.261 -7.999 1.00 96.19 90 ARG A C 1
ATOM 709 O O . ARG A 1 90 ? 9.008 8.760 -8.543 1.00 96.19 90 ARG A O 1
ATOM 716 N N . ALA A 1 91 ? 7.950 6.956 -7.728 1.00 95.94 91 ALA A N 1
ATOM 717 C CA . ALA A 1 91 ? 8.986 6.007 -8.129 1.00 95.94 91 ALA A CA 1
ATOM 718 C C . ALA A 1 91 ? 9.095 5.895 -9.662 1.00 95.94 91 ALA A C 1
ATOM 720 O O . ALA A 1 91 ? 10.198 5.907 -10.204 1.00 95.94 91 ALA A O 1
ATOM 721 N N . ALA A 1 92 ? 7.965 5.861 -10.375 1.00 94.75 92 ALA A N 1
ATOM 722 C CA . ALA A 1 92 ? 7.955 5.859 -11.836 1.00 94.75 92 ALA A CA 1
ATOM 723 C C . ALA A 1 92 ? 8.535 7.156 -12.424 1.00 94.75 92 ALA A C 1
ATOM 725 O O . ALA A 1 92 ? 9.325 7.104 -13.363 1.00 94.75 92 ALA A O 1
ATOM 726 N N . GLU A 1 93 ? 8.179 8.313 -11.862 1.00 93.50 93 GLU A N 1
ATOM 727 C CA . GLU A 1 93 ? 8.714 9.615 -12.270 1.00 93.50 93 GLU A CA 1
ATOM 728 C C . GLU A 1 93 ? 10.232 9.690 -12.082 1.00 93.50 93 GLU A C 1
ATOM 730 O O . GLU A 1 93 ? 10.924 10.170 -12.979 1.00 93.50 93 GLU A O 1
ATOM 735 N N . ALA A 1 94 ? 10.758 9.165 -10.970 1.00 93.31 94 ALA A N 1
ATOM 736 C CA . ALA A 1 94 ? 12.197 9.097 -10.725 1.00 93.31 94 ALA A CA 1
ATOM 737 C C . ALA A 1 94 ? 12.920 8.238 -11.779 1.00 93.31 94 ALA A C 1
ATOM 739 O O . ALA A 1 94 ? 13.897 8.686 -12.372 1.00 93.31 94 ALA A O 1
ATOM 740 N N . LEU A 1 95 ? 12.388 7.054 -12.099 1.00 91.56 95 LEU A N 1
ATOM 741 C CA . LEU A 1 95 ? 12.959 6.174 -13.128 1.00 91.56 95 LEU A CA 1
ATOM 742 C C . LEU A 1 95 ? 12.940 6.810 -14.525 1.00 91.56 95 LEU A C 1
ATOM 744 O O . LEU A 1 95 ? 13.893 6.674 -15.292 1.00 91.56 95 LEU A O 1
ATOM 748 N N . LEU A 1 96 ? 11.859 7.513 -14.872 1.00 87.19 96 LEU A N 1
ATOM 749 C CA . LEU A 1 96 ? 11.758 8.227 -16.148 1.00 87.19 96 LEU A CA 1
ATOM 750 C C . LEU A 1 96 ? 12.682 9.449 -16.202 1.00 87.19 96 LEU A C 1
ATOM 752 O O . LEU A 1 96 ? 13.168 9.802 -17.278 1.00 87.19 96 LEU A O 1
ATOM 756 N N . TRP A 1 97 ? 12.929 10.093 -15.063 1.00 85.81 97 TRP A N 1
ATOM 757 C CA . TRP A 1 97 ? 13.897 11.177 -14.958 1.00 85.81 97 TRP A CA 1
ATOM 758 C C . TRP A 1 97 ? 15.327 10.679 -15.187 1.00 85.81 97 TRP A C 1
ATOM 760 O O . TRP A 1 97 ? 16.046 11.263 -15.998 1.00 85.81 97 TRP A O 1
ATOM 770 N N . ASP A 1 98 ? 15.704 9.568 -14.555 1.00 81.88 98 ASP A N 1
ATOM 771 C CA . ASP A 1 98 ? 17.013 8.940 -14.752 1.00 81.88 98 ASP A CA 1
ATOM 772 C C . ASP A 1 98 ? 17.200 8.493 -16.206 1.00 81.88 98 ASP A C 1
ATOM 774 O O . ASP A 1 98 ? 18.221 8.790 -16.828 1.00 81.88 98 ASP A O 1
ATOM 778 N N . LEU A 1 99 ? 16.163 7.884 -16.795 1.00 79.69 99 LEU A N 1
ATOM 779 C CA . LEU A 1 99 ? 16.143 7.530 -18.213 1.00 79.69 99 LEU A CA 1
ATOM 780 C C . LEU A 1 99 ? 16.370 8.755 -19.106 1.00 79.69 99 LEU A C 1
ATOM 782 O O . LEU A 1 99 ? 17.130 8.681 -20.065 1.00 79.69 99 LEU A O 1
ATOM 786 N N . LYS A 1 100 ? 15.722 9.888 -18.808 1.00 75.12 100 LYS A N 1
ATOM 787 C CA . LYS A 1 100 ? 15.886 11.124 -19.583 1.00 75.12 100 LYS A CA 1
ATOM 788 C C . LYS A 1 100 ? 17.332 11.625 -19.550 1.00 75.12 100 LYS A C 1
ATOM 790 O O . LYS A 1 100 ? 17.805 12.107 -20.574 1.00 75.12 100 LYS A O 1
ATOM 795 N N . ILE A 1 101 ? 18.019 11.527 -18.410 1.00 67.94 101 ILE A N 1
ATOM 796 C CA . ILE A 1 101 ? 19.424 11.943 -18.280 1.00 67.94 101 ILE A CA 1
ATOM 797 C C . ILE A 1 101 ? 20.329 11.075 -19.162 1.00 67.94 101 ILE A C 1
ATOM 799 O O . ILE A 1 101 ? 21.155 11.621 -19.889 1.00 67.94 101 ILE A O 1
ATOM 803 N N . GLU A 1 102 ? 20.153 9.753 -19.146 1.00 62.72 102 GLU A N 1
ATOM 804 C CA . GLU A 1 102 ? 20.942 8.849 -19.998 1.00 62.72 102 GLU A CA 1
ATOM 805 C C . GLU A 1 102 ? 20.630 9.023 -21.485 1.00 62.72 102 GLU A C 1
ATOM 807 O O . GLU A 1 102 ? 21.534 9.098 -22.310 1.00 62.72 102 GLU A O 1
ATOM 812 N N . VAL A 1 103 ? 19.352 9.183 -21.829 1.00 61.59 103 VAL A N 1
ATOM 813 C CA . VAL A 1 103 ? 18.890 9.456 -23.197 1.00 61.59 103 VAL A CA 1
ATOM 814 C C . VAL A 1 103 ? 19.486 10.749 -23.753 1.00 61.59 103 VAL A C 1
ATOM 816 O O . VAL A 1 103 ? 19.669 10.843 -24.955 1.00 61.59 103 VAL A O 1
ATOM 819 N N . TRP A 1 104 ? 19.827 11.738 -22.920 1.00 54.59 104 TRP A N 1
ATOM 820 C CA . TRP A 1 104 ? 20.529 12.950 -23.369 1.00 54.59 104 TRP A CA 1
ATOM 821 C C . TRP A 1 104 ? 22.029 12.728 -23.616 1.00 54.59 104 TRP A C 1
ATOM 823 O O . TRP A 1 104 ? 22.663 13.564 -24.260 1.00 54.59 104 TRP A O 1
ATOM 833 N N . ALA A 1 105 ? 22.599 11.637 -23.098 1.00 54.06 105 ALA A N 1
ATOM 834 C CA . ALA A 1 105 ? 23.971 11.215 -23.370 1.00 54.06 105 ALA A CA 1
ATOM 835 C C . ALA A 1 105 ? 24.081 10.332 -24.630 1.00 54.06 105 ALA A C 1
ATOM 837 O O . ALA A 1 105 ? 25.167 10.219 -25.198 1.00 54.06 105 ALA A O 1
ATOM 838 N N . GLU A 1 106 ? 22.969 9.749 -25.083 1.00 54.03 106 GLU A N 1
ATOM 839 C CA . GLU A 1 106 ? 22.847 8.971 -26.322 1.00 54.03 106 GLU A CA 1
ATOM 840 C C . GLU A 1 106 ? 22.016 9.736 -27.381 1.00 54.03 106 GLU A C 1
ATOM 842 O O . GLU A 1 106 ? 21.384 10.745 -27.089 1.00 54.03 106 GLU A O 1
ATOM 847 N N . ASP A 1 107 ? 21.983 9.297 -28.644 1.00 56.69 107 ASP A N 1
ATOM 848 C CA . ASP A 1 107 ? 21.261 9.987 -29.741 1.00 56.69 107 ASP A CA 1
ATOM 849 C C . ASP A 1 107 ? 19.713 9.891 -29.653 1.00 56.69 107 ASP A C 1
ATOM 851 O O . ASP A 1 107 ? 18.989 10.063 -30.644 1.00 56.69 107 ASP A O 1
ATOM 855 N N . TRP A 1 108 ? 19.159 9.581 -28.480 1.00 58.94 108 TRP A N 1
ATOM 856 C CA . TRP A 1 108 ? 17.737 9.308 -28.325 1.00 58.94 108 TRP A CA 1
ATOM 857 C C . TRP A 1 108 ? 16.935 10.614 -28.200 1.00 58.94 108 TRP A C 1
ATOM 859 O O . TRP A 1 108 ? 17.226 11.503 -27.403 1.00 58.94 108 TRP A O 1
ATOM 869 N N . LYS A 1 109 ? 15.890 10.772 -29.021 1.00 61.59 109 LYS A N 1
ATOM 870 C CA . LYS A 1 109 ? 15.074 12.000 -29.050 1.00 61.59 109 LYS A CA 1
ATOM 871 C C . LYS A 1 109 ? 13.958 11.956 -28.004 1.00 61.59 109 LYS A C 1
ATOM 873 O O . LYS A 1 109 ? 13.215 10.980 -27.935 1.00 61.59 109 LYS A O 1
ATOM 878 N N . TRP A 1 110 ? 13.815 13.038 -27.232 1.00 58.75 110 TRP A N 1
ATOM 879 C CA . TRP A 1 110 ? 12.706 13.259 -26.294 1.00 58.75 110 TRP A CA 1
ATOM 880 C C . TRP A 1 110 ? 11.652 14.216 -26.898 1.00 58.75 110 TRP A C 1
ATOM 882 O O . TRP A 1 110 ? 12.050 15.212 -27.507 1.00 58.75 110 TRP A O 1
ATOM 892 N N . PRO A 1 111 ? 10.331 13.996 -26.720 1.00 62.09 111 PRO A N 1
ATOM 893 C CA . PRO A 1 111 ? 9.697 12.908 -25.970 1.00 62.09 111 PRO A CA 1
ATOM 894 C C . PRO A 1 111 ? 9.963 11.536 -26.592 1.00 62.09 111 PRO A C 1
ATOM 896 O O . PRO A 1 111 ? 10.073 11.419 -27.811 1.00 62.09 111 PRO A O 1
ATOM 899 N N . LEU A 1 112 ? 10.070 10.510 -25.742 1.00 64.81 112 LEU A N 1
ATOM 900 C CA . LEU A 1 112 ? 10.236 9.124 -26.176 1.00 64.81 112 LEU A CA 1
ATOM 901 C C . LEU A 1 112 ? 8.982 8.702 -26.960 1.00 64.81 112 LEU A C 1
ATOM 903 O O . LEU A 1 112 ? 7.938 8.423 -26.373 1.00 64.81 112 LEU A O 1
ATOM 907 N N . VAL A 1 113 ? 9.057 8.692 -28.290 1.00 66.94 113 VAL A N 1
ATOM 908 C CA . VAL A 1 113 ? 7.983 8.156 -29.135 1.00 66.94 113 VAL A CA 1
ATOM 909 C C . VAL A 1 113 ? 8.277 6.681 -29.369 1.00 66.94 113 VAL A C 1
ATOM 911 O O . VAL A 1 113 ? 9.257 6.344 -30.027 1.00 66.94 113 VAL A O 1
ATOM 914 N N . MET A 1 114 ? 7.437 5.807 -28.818 1.00 70.38 114 MET A N 1
ATOM 915 C CA . MET A 1 114 ? 7.515 4.365 -29.051 1.00 70.38 114 MET A CA 1
ATOM 916 C C . MET A 1 114 ? 6.334 3.900 -29.885 1.00 70.38 114 MET A C 1
ATOM 918 O O . MET A 1 114 ? 5.187 4.250 -29.605 1.00 70.38 114 MET A O 1
ATOM 922 N N . ASP A 1 115 ? 6.618 3.081 -30.890 1.00 77.38 115 ASP A N 1
ATOM 923 C CA . ASP A 1 115 ? 5.583 2.332 -31.586 1.00 77.38 115 ASP A CA 1
ATOM 924 C C . ASP A 1 115 ? 5.087 1.143 -30.741 1.00 77.38 115 ASP A C 1
ATOM 926 O O . ASP A 1 115 ? 5.701 0.728 -29.751 1.00 77.38 115 ASP A O 1
ATOM 930 N N . ALA A 1 116 ? 3.937 0.591 -31.135 1.00 79.38 116 ALA A N 1
ATOM 931 C CA . ALA A 1 116 ? 3.318 -0.533 -30.437 1.00 79.38 116 ALA A CA 1
ATOM 932 C C . ALA A 1 116 ? 4.216 -1.783 -30.413 1.00 79.38 116 ALA A C 1
ATOM 934 O O . ALA A 1 116 ? 4.189 -2.530 -29.440 1.00 79.38 116 ALA A O 1
ATOM 935 N N . VAL A 1 117 ? 5.040 -1.986 -31.448 1.00 78.56 117 VAL A N 1
ATOM 936 C CA . VAL A 1 117 ? 5.952 -3.135 -31.565 1.00 78.56 117 VAL A CA 1
ATOM 937 C C . VAL A 1 117 ? 7.061 -3.054 -30.514 1.00 78.56 117 VAL A C 1
ATOM 939 O O . VAL A 1 117 ? 7.380 -4.038 -29.849 1.00 78.56 117 VAL A O 1
ATOM 942 N N . THR A 1 118 ? 7.626 -1.865 -30.325 1.00 72.25 118 THR A N 1
ATOM 943 C CA . THR A 1 118 ? 8.661 -1.581 -29.330 1.00 72.25 118 THR A CA 1
ATOM 944 C C . THR A 1 118 ? 8.104 -1.748 -27.922 1.00 72.25 118 THR A C 1
ATOM 946 O O . THR A 1 118 ? 8.736 -2.404 -27.093 1.00 72.25 118 THR A O 1
ATOM 949 N N . LEU A 1 119 ? 6.898 -1.231 -27.668 1.00 75.12 119 LEU A N 1
ATOM 950 C CA . LEU A 1 119 ? 6.209 -1.386 -26.387 1.00 75.12 119 LEU A CA 1
ATOM 951 C C . LEU A 1 119 ? 5.896 -2.859 -26.075 1.00 75.12 119 LEU A C 1
ATOM 953 O O . LEU A 1 119 ? 6.133 -3.324 -24.962 1.00 75.12 119 LEU A O 1
ATOM 957 N N . GLU A 1 120 ? 5.408 -3.611 -27.062 1.00 77.75 120 GLU A N 1
ATOM 958 C CA . GLU A 1 120 ? 5.128 -5.040 -26.920 1.00 77.75 120 GLU A CA 1
ATOM 959 C C . GLU A 1 120 ? 6.405 -5.837 -26.629 1.00 77.75 120 GLU A C 1
ATOM 961 O O . GLU A 1 120 ? 6.401 -6.714 -25.763 1.00 77.75 120 GLU A O 1
ATOM 966 N N . ARG A 1 121 ? 7.517 -5.499 -27.295 1.00 74.25 121 ARG A N 1
ATOM 967 C CA . ARG A 1 121 ? 8.827 -6.097 -27.020 1.00 74.25 121 ARG A CA 1
ATOM 968 C C . ARG A 1 121 ? 9.256 -5.833 -25.577 1.00 74.25 121 ARG A C 1
ATOM 970 O O . ARG A 1 121 ? 9.565 -6.787 -24.878 1.00 74.25 121 ARG A O 1
ATOM 977 N N . ILE A 1 122 ? 9.183 -4.581 -25.118 1.00 72.56 122 ILE A N 1
ATOM 978 C CA . ILE A 1 122 ? 9.487 -4.172 -23.732 1.00 72.56 122 ILE A CA 1
ATOM 979 C C . ILE A 1 122 ? 8.681 -4.963 -22.703 1.00 72.56 122 ILE A C 1
ATOM 981 O O . ILE A 1 122 ? 9.206 -5.355 -21.660 1.00 72.56 122 ILE A O 1
ATOM 985 N N . TRP A 1 123 ? 7.406 -5.211 -22.995 1.00 73.69 123 TRP A N 1
ATOM 986 C CA . TRP A 1 123 ? 6.535 -5.939 -22.083 1.00 73.69 123 TRP A CA 1
ATOM 987 C C . TRP A 1 123 ? 6.834 -7.441 -22.050 1.00 73.69 123 TRP A C 1
ATOM 989 O O . TRP A 1 123 ? 6.784 -8.056 -20.986 1.00 73.69 123 TRP A O 1
ATOM 999 N N . LYS A 1 124 ? 7.144 -8.032 -23.211 1.00 75.00 124 LYS A N 1
ATOM 1000 C CA . LYS A 1 124 ? 7.311 -9.483 -23.380 1.00 75.00 124 LYS A CA 1
ATOM 1001 C C . LYS A 1 124 ? 8.715 -9.998 -23.088 1.00 75.00 124 LYS A C 1
ATOM 1003 O O . LYS A 1 124 ? 8.846 -11.177 -22.774 1.00 75.00 124 LYS A O 1
ATOM 1008 N N . THR A 1 125 ? 9.756 -9.178 -23.208 1.00 66.88 125 THR A N 1
ATOM 1009 C CA . THR A 1 125 ? 11.118 -9.622 -22.902 1.00 66.88 125 THR A CA 1
ATOM 1010 C C . THR A 1 125 ? 11.471 -9.337 -21.447 1.00 66.88 125 THR A C 1
ATOM 1012 O O . THR A 1 125 ? 11.311 -8.225 -20.942 1.00 66.88 125 THR A O 1
ATOM 1015 N N . ASP A 1 126 ? 11.968 -10.354 -20.741 1.00 57.97 126 ASP A N 1
ATOM 1016 C CA . ASP A 1 126 ? 12.565 -10.182 -19.407 1.00 57.97 126 ASP A CA 1
ATOM 1017 C C . ASP A 1 126 ? 13.939 -9.523 -19.465 1.00 57.97 126 ASP A C 1
ATOM 1019 O O . ASP A 1 126 ? 14.361 -8.882 -18.507 1.00 57.97 126 ASP A O 1
ATOM 1023 N N . VAL A 1 127 ? 14.580 -9.607 -20.629 1.00 51.97 127 VAL A N 1
ATOM 1024 C CA . VAL A 1 127 ? 15.815 -8.911 -20.955 1.00 51.97 127 VAL A CA 1
ATOM 1025 C C . VAL A 1 127 ? 15.452 -7.772 -21.897 1.00 51.97 127 VAL A C 1
ATOM 1027 O O . VAL A 1 127 ? 15.171 -7.978 -23.077 1.00 51.97 127 VAL A O 1
ATOM 1030 N N . LEU A 1 128 ? 15.380 -6.562 -21.364 1.00 56.09 128 LEU A N 1
ATOM 1031 C CA . LEU A 1 128 ? 15.715 -5.406 -22.176 1.00 56.09 128 LEU A CA 1
ATOM 1032 C C . LEU A 1 128 ? 17.196 -5.163 -21.944 1.00 56.09 128 LEU A C 1
ATOM 1034 O O . LEU A 1 128 ? 17.625 -5.102 -20.793 1.00 56.09 128 LEU A O 1
ATOM 1038 N N . ASP A 1 129 ? 17.969 -5.097 -23.021 1.00 58.69 129 ASP A N 1
ATOM 1039 C CA . ASP A 1 129 ? 19.399 -4.845 -22.914 1.00 58.69 129 ASP A CA 1
ATOM 1040 C C . ASP A 1 129 ? 19.607 -3.463 -22.277 1.00 58.69 129 ASP A C 1
ATOM 1042 O O . ASP A 1 129 ? 19.246 -2.435 -22.850 1.00 58.69 129 ASP A O 1
ATOM 1046 N N . GLY A 1 130 ? 20.164 -3.448 -21.065 1.00 71.69 130 GLY A N 1
ATOM 1047 C CA . GLY A 1 130 ? 20.614 -2.233 -20.392 1.00 71.69 130 GLY A CA 1
ATOM 1048 C C . GLY A 1 130 ? 19.609 -1.555 -19.454 1.00 71.69 130 GLY A C 1
ATOM 1049 O O . GLY A 1 130 ? 18.432 -1.906 -19.338 1.00 71.69 130 GLY A O 1
ATOM 1050 N N . TYR A 1 131 ? 20.128 -0.553 -18.747 1.00 78.12 131 TYR A N 1
ATOM 1051 C CA . TYR A 1 131 ? 19.441 0.186 -17.688 1.00 78.12 131 TYR A CA 1
ATOM 1052 C C . TYR A 1 131 ? 18.186 0.917 -18.186 1.00 78.12 131 TYR A C 1
ATOM 1054 O O . TYR A 1 131 ? 17.138 0.847 -17.546 1.00 78.12 131 TYR A O 1
ATOM 1062 N N . ALA A 1 132 ? 18.243 1.520 -19.377 1.00 78.50 132 ALA A N 1
ATOM 1063 C CA . ALA A 1 132 ? 17.135 2.267 -19.965 1.00 78.50 132 ALA A CA 1
ATOM 1064 C C . ALA A 1 132 ? 15.843 1.441 -20.116 1.00 78.50 132 ALA A C 1
ATOM 1066 O O . ALA A 1 132 ? 14.749 1.879 -19.745 1.00 78.50 132 ALA A O 1
ATOM 1067 N N . GLY A 1 133 ? 15.962 0.216 -20.635 1.00 78.19 133 GLY A N 1
ATOM 1068 C CA . GLY A 1 133 ? 14.818 -0.673 -20.797 1.00 78.19 133 GLY A CA 1
ATOM 1069 C C . GLY A 1 133 ? 14.260 -1.159 -19.461 1.00 78.19 133 GLY A C 1
ATOM 1070 O O . GLY A 1 133 ? 13.040 -1.220 -19.291 1.00 78.19 133 GLY A O 1
ATOM 1071 N N . TRP A 1 134 ? 15.138 -1.433 -18.491 1.00 84.00 134 TRP A N 1
ATOM 1072 C CA . TRP A 1 134 ? 14.725 -1.742 -17.124 1.00 84.00 134 TRP A CA 1
ATOM 1073 C C . TRP A 1 134 ? 13.951 -0.577 -16.490 1.00 84.00 134 TRP A C 1
ATOM 1075 O O . TRP A 1 134 ? 12.838 -0.798 -16.014 1.00 84.00 134 TRP A O 1
ATOM 1085 N N . CYS A 1 135 ? 14.466 0.657 -16.554 1.00 87.19 135 CYS A N 1
ATOM 1086 C CA . CYS A 1 135 ? 13.796 1.851 -16.026 1.00 87.19 135 CYS A CA 1
ATOM 1087 C C . CYS A 1 135 ? 12.397 2.015 -16.615 1.00 87.19 135 CYS A C 1
ATOM 1089 O O . CYS A 1 135 ? 11.425 2.205 -15.883 1.00 87.19 135 CYS A O 1
ATOM 1091 N N . LEU A 1 136 ? 12.275 1.879 -17.937 1.00 85.50 136 LEU A N 1
ATOM 1092 C CA . LEU A 1 136 ? 10.999 2.023 -18.619 1.00 85.50 136 LEU A CA 1
ATOM 1093 C C . LEU A 1 136 ? 10.005 0.915 -18.246 1.00 85.50 136 LEU A C 1
ATOM 1095 O O . LEU A 1 136 ? 8.856 1.214 -17.920 1.00 85.50 136 LEU A O 1
ATOM 1099 N N . LYS A 1 137 ? 10.425 -0.358 -18.262 1.00 86.69 137 LYS A N 1
ATOM 1100 C CA . LYS A 1 137 ? 9.559 -1.488 -17.881 1.00 86.69 137 LYS A CA 1
ATOM 1101 C C . LYS A 1 137 ? 9.082 -1.336 -16.435 1.00 86.69 137 LYS A C 1
ATOM 1103 O O . LYS A 1 137 ? 7.895 -1.494 -16.165 1.00 86.69 137 LYS A O 1
ATOM 1108 N N . THR A 1 138 ? 9.984 -0.984 -15.523 1.00 91.25 138 THR A N 1
ATOM 1109 C CA . THR A 1 138 ? 9.689 -0.773 -14.099 1.00 91.25 138 THR A CA 1
ATOM 1110 C C . THR A 1 138 ? 8.742 0.411 -13.890 1.00 91.25 138 THR A C 1
ATOM 1112 O O . THR A 1 138 ? 7.732 0.263 -13.203 1.00 91.25 138 THR A O 1
ATOM 1115 N N . ALA A 1 139 ? 8.978 1.549 -14.550 1.00 92.19 139 ALA A N 1
ATOM 1116 C CA . ALA A 1 139 ? 8.080 2.702 -14.494 1.00 92.19 139 ALA A CA 1
ATOM 1117 C C . ALA A 1 139 ? 6.671 2.355 -14.997 1.00 92.19 139 ALA A C 1
ATOM 1119 O O . ALA A 1 139 ? 5.680 2.700 -14.352 1.00 92.19 139 ALA A O 1
ATOM 1120 N N . LEU A 1 140 ? 6.566 1.623 -16.113 1.00 90.25 140 LEU A N 1
ATOM 1121 C CA . LEU A 1 140 ? 5.273 1.207 -16.651 1.00 90.25 140 LEU A CA 1
ATOM 1122 C C . LEU A 1 140 ? 4.530 0.252 -15.705 1.00 90.25 140 LEU A C 1
ATOM 1124 O O . LEU A 1 140 ? 3.329 0.422 -15.501 1.00 90.25 140 LEU A O 1
ATOM 1128 N N . LYS A 1 141 ? 5.224 -0.709 -15.085 1.00 92.62 141 LYS A N 1
ATOM 1129 C CA . LYS A 1 141 ? 4.652 -1.591 -14.051 1.00 92.62 141 LYS A CA 1
ATOM 1130 C C . LYS A 1 141 ? 4.040 -0.788 -12.899 1.00 92.62 141 LYS A C 1
ATOM 1132 O O . LYS A 1 141 ? 2.873 -0.974 -12.558 1.00 92.62 141 LYS A O 1
ATOM 1137 N N . LEU A 1 142 ? 4.784 0.184 -12.374 1.00 94.81 142 LEU A N 1
ATOM 1138 C CA . LEU A 1 142 ? 4.327 1.048 -11.281 1.00 94.81 142 LEU A CA 1
ATOM 1139 C C . LEU A 1 142 ? 3.062 1.844 -11.644 1.00 94.81 142 LEU A C 1
ATOM 1141 O O . LEU A 1 142 ? 2.131 1.910 -10.844 1.00 94.81 142 LEU A O 1
ATOM 1145 N N . VAL A 1 143 ? 2.983 2.411 -12.855 1.00 92.12 143 VAL A N 1
ATOM 1146 C CA . VAL A 1 143 ? 1.815 3.212 -13.284 1.00 92.12 143 VAL A CA 1
ATOM 1147 C C . VAL A 1 143 ? 0.641 2.385 -13.810 1.00 92.12 143 VAL A C 1
ATOM 1149 O O . VAL A 1 143 ? -0.447 2.942 -13.996 1.00 92.12 143 VAL A O 1
ATOM 1152 N N . THR A 1 144 ? 0.833 1.089 -14.067 1.00 92.00 144 THR A N 1
ATOM 1153 C CA . THR A 1 144 ? -0.233 0.166 -14.498 1.00 92.00 144 THR A CA 1
ATOM 1154 C C . THR A 1 144 ? -0.846 -0.619 -13.345 1.00 92.00 144 THR A C 1
ATOM 1156 O O . THR A 1 144 ? -1.965 -1.102 -13.497 1.00 92.00 144 THR A O 1
ATOM 1159 N N . GLY A 1 145 ? -0.203 -0.649 -12.175 1.00 95.00 145 GLY A N 1
ATOM 1160 C CA . GLY A 1 145 ? -0.765 -1.266 -10.972 1.00 95.00 145 GLY A CA 1
ATOM 1161 C C . GLY A 1 145 ? 0.006 -2.474 -10.445 1.00 95.00 145 GLY A C 1
ATOM 1162 O O . GLY A 1 145 ? -0.417 -3.060 -9.448 1.00 95.00 145 GLY A O 1
ATOM 1163 N N . ASP A 1 146 ? 1.114 -2.855 -11.085 1.00 95.12 146 ASP A N 1
ATOM 1164 C C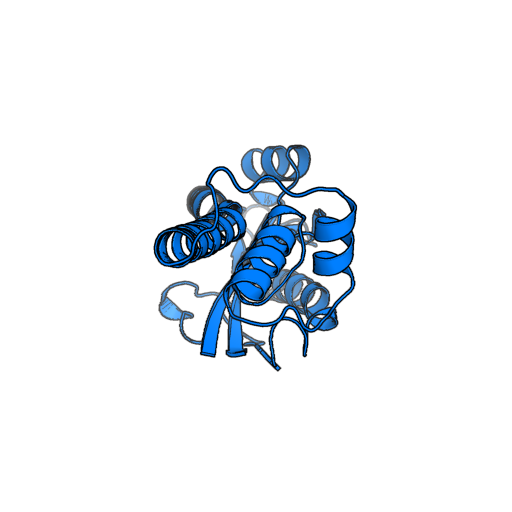A . ASP A 1 146 ? 1.898 -4.025 -10.697 1.00 95.12 146 ASP A CA 1
ATOM 1165 C C . ASP A 1 146 ? 2.630 -3.783 -9.375 1.00 95.12 146 ASP A C 1
ATOM 1167 O O . ASP A 1 146 ? 3.352 -2.795 -9.206 1.00 95.12 146 ASP A O 1
ATOM 1171 N N . TYR A 1 147 ? 2.501 -4.732 -8.448 1.00 96.62 147 TYR A N 1
ATOM 1172 C CA . TYR A 1 147 ? 3.225 -4.697 -7.183 1.00 96.62 147 TYR A CA 1
ATOM 1173 C C . TYR A 1 147 ? 4.635 -5.265 -7.341 1.00 96.62 147 TYR A C 1
ATOM 1175 O O . TYR A 1 147 ? 4.845 -6.478 -7.409 1.00 96.62 147 TYR A O 1
ATOM 1183 N N . ILE A 1 148 ? 5.601 -4.354 -7.385 1.00 95.81 148 ILE A N 1
ATOM 1184 C CA . ILE A 1 148 ? 7.042 -4.615 -7.351 1.00 95.81 148 ILE A CA 1
ATOM 1185 C C . ILE A 1 148 ? 7.657 -3.938 -6.121 1.00 95.81 148 ILE A C 1
ATOM 1187 O O . ILE A 1 148 ? 6.987 -3.146 -5.457 1.00 95.81 148 ILE A O 1
ATOM 1191 N N . PHE A 1 149 ? 8.926 -4.222 -5.816 1.00 96.25 149 PHE A N 1
ATOM 1192 C CA . PHE A 1 149 ? 9.574 -3.701 -4.606 1.00 96.25 149 PHE A CA 1
ATOM 1193 C C . PHE A 1 149 ? 9.475 -2.170 -4.482 1.00 96.25 149 PHE A C 1
ATOM 1195 O O . PHE A 1 149 ? 9.096 -1.645 -3.437 1.00 96.25 149 PHE A O 1
ATOM 1202 N N . ASP A 1 150 ? 9.699 -1.447 -5.580 1.00 95.88 150 ASP A N 1
ATOM 1203 C CA . ASP A 1 150 ? 9.677 0.020 -5.587 1.00 95.88 150 ASP A CA 1
ATOM 1204 C C . ASP A 1 150 ? 8.279 0.641 -5.476 1.00 95.88 150 ASP A C 1
ATOM 1206 O O . ASP A 1 150 ? 8.165 1.849 -5.276 1.00 95.88 150 ASP A O 1
ATOM 1210 N N . ALA A 1 151 ? 7.206 -0.157 -5.547 1.00 96.50 151 ALA A N 1
ATOM 1211 C CA . ALA A 1 151 ? 5.848 0.365 -5.434 1.00 96.50 151 ALA A CA 1
ATOM 1212 C C . ALA A 1 151 ? 5.582 0.990 -4.062 1.00 96.50 151 ALA A C 1
ATOM 1214 O O . ALA A 1 151 ? 4.950 2.041 -3.985 1.00 96.50 151 ALA A O 1
ATOM 1215 N N . ARG A 1 152 ? 6.041 0.335 -2.983 1.00 97.00 152 ARG A N 1
ATOM 1216 C CA . ARG A 1 152 ? 5.903 0.752 -1.568 1.00 97.00 152 ARG A CA 1
ATOM 1217 C C . ARG A 1 152 ? 4.482 1.096 -1.090 1.00 97.00 152 ARG A C 1
ATOM 1219 O O . ARG A 1 152 ? 4.294 1.429 0.078 1.00 97.00 152 ARG A O 1
ATOM 1226 N N . PHE A 1 153 ? 3.476 0.955 -1.944 1.00 98.38 153 PHE A N 1
ATOM 1227 C CA . PHE A 1 153 ? 2.063 1.083 -1.637 1.00 98.38 153 PHE A CA 1
ATOM 1228 C C . PHE A 1 153 ? 1.270 -0.008 -2.358 1.00 98.38 153 PHE 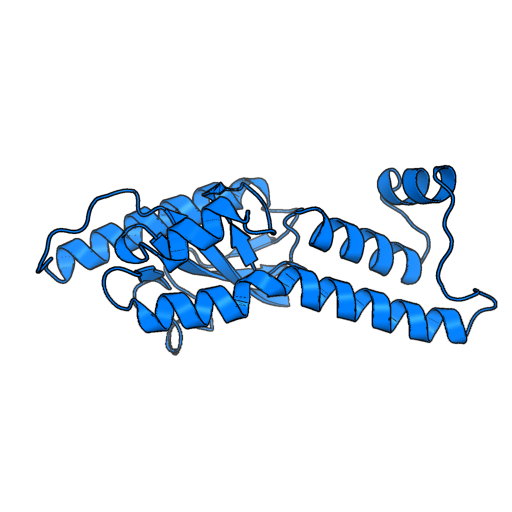A C 1
ATOM 1230 O O . PHE A 1 153 ? 1.593 -0.371 -3.492 1.00 98.38 153 PHE A O 1
ATOM 1237 N N . PHE A 1 154 ? 0.239 -0.537 -1.704 1.00 98.31 154 PHE A N 1
ATOM 1238 C CA . PHE A 1 154 ? -0.685 -1.500 -2.297 1.00 98.31 154 PHE A CA 1
ATOM 1239 C C . PHE A 1 154 ? -2.094 -1.321 -1.736 1.00 98.31 154 PHE A C 1
ATOM 1241 O O . PHE A 1 154 ? -2.296 -1.314 -0.523 1.00 98.31 154 PHE A O 1
ATOM 1248 N N . SER A 1 155 ? -3.081 -1.208 -2.614 1.00 98.44 155 SER A N 1
ATOM 1249 C CA . SER A 1 155 ? -4.491 -1.256 -2.251 1.00 98.44 155 SER A CA 1
ATOM 1250 C C . SER A 1 155 ? -4.962 -2.701 -2.310 1.00 98.44 155 SER A C 1
ATOM 1252 O O . SER A 1 155 ? -5.088 -3.273 -3.391 1.00 98.44 155 SER A O 1
ATOM 1254 N N . VAL A 1 156 ? -5.234 -3.300 -1.148 1.00 98.38 156 VAL A N 1
ATOM 1255 C CA . VAL A 1 156 ? -5.819 -4.646 -1.084 1.00 98.38 156 VAL A CA 1
ATOM 1256 C C . VAL A 1 156 ? -7.216 -4.686 -1.723 1.00 98.38 156 VAL A C 1
ATOM 1258 O O . VAL A 1 156 ? -7.464 -5.625 -2.474 1.00 98.38 156 VAL A O 1
ATOM 1261 N N . PRO A 1 157 ? -8.115 -3.697 -1.510 1.00 97.94 157 PRO A N 1
ATOM 1262 C CA . PRO A 1 157 ? -9.423 -3.685 -2.170 1.00 97.94 157 PRO A CA 1
ATOM 1263 C C . PRO A 1 157 ? -9.361 -3.625 -3.701 1.00 97.94 157 PRO A C 1
ATOM 1265 O O . PRO A 1 157 ? -10.214 -4.211 -4.361 1.00 97.94 157 PRO A O 1
ATOM 1268 N N . ASP A 1 158 ? -8.366 -2.929 -4.261 1.00 97.75 158 ASP A N 1
ATOM 1269 C CA . ASP A 1 158 ? -8.217 -2.772 -5.717 1.00 97.75 158 ASP A CA 1
ATOM 1270 C C . ASP A 1 158 ? -7.268 -3.807 -6.339 1.00 97.75 158 ASP A C 1
ATOM 1272 O O . ASP A 1 158 ? -7.071 -3.810 -7.553 1.00 97.75 158 ASP A O 1
ATOM 1276 N N . ASP A 1 159 ? -6.653 -4.654 -5.512 1.00 96.94 159 ASP A N 1
ATOM 1277 C CA . ASP A 1 159 ? -5.634 -5.628 -5.899 1.00 96.94 159 ASP A CA 1
ATOM 1278 C C . ASP A 1 159 ? -4.495 -5.022 -6.750 1.00 96.94 159 ASP A C 1
ATOM 1280 O O . ASP A 1 159 ? -4.004 -5.625 -7.706 1.00 96.94 159 ASP A O 1
ATOM 1284 N N . SER A 1 160 ? -4.101 -3.787 -6.420 1.00 97.00 160 SER A N 1
ATOM 1285 C CA . SER A 1 160 ? -3.269 -2.932 -7.273 1.00 97.00 160 SER A CA 1
ATOM 1286 C C . SER A 1 160 ? -2.425 -1.944 -6.466 1.00 97.00 160 SER A C 1
ATOM 1288 O O . SER A 1 160 ? -2.801 -1.518 -5.376 1.00 97.00 160 SER A O 1
ATOM 1290 N N . THR A 1 161 ? -1.296 -1.498 -7.022 1.00 96.06 161 THR A N 1
ATOM 1291 C CA . THR A 1 161 ? -0.526 -0.361 -6.478 1.00 96.06 161 THR A CA 1
ATOM 1292 C C . THR A 1 161 ? -1.225 0.980 -6.666 1.00 96.06 161 THR A C 1
ATOM 1294 O O . THR A 1 161 ? -0.848 1.964 -6.037 1.00 96.06 161 THR A O 1
ATOM 1297 N N . LYS A 1 162 ? -2.266 1.040 -7.499 1.00 94.19 162 LYS A N 1
ATOM 1298 C CA . LYS A 1 162 ? -3.085 2.236 -7.680 1.00 94.19 162 LYS A CA 1
ATOM 1299 C C . LYS A 1 162 ? -4.360 2.084 -6.883 1.00 94.19 162 LYS A C 1
ATOM 1301 O O . LYS A 1 162 ? -5.129 1.155 -7.109 1.00 94.19 162 LYS A O 1
ATOM 1306 N N . VAL A 1 163 ? -4.611 3.040 -5.998 1.00 95.31 163 VAL A N 1
ATOM 1307 C CA . VAL A 1 163 ? -5.913 3.127 -5.347 1.00 95.31 163 VAL A CA 1
ATOM 1308 C C . VAL A 1 163 ? -6.951 3.620 -6.357 1.00 95.31 163 VAL A C 1
ATOM 1310 O O . VAL A 1 163 ? -6.778 4.661 -7.000 1.00 95.31 163 VAL A O 1
ATOM 1313 N N . GLY A 1 164 ? -8.024 2.854 -6.530 1.00 95.31 164 GLY A N 1
ATOM 1314 C CA . GLY A 1 164 ? -9.147 3.235 -7.375 1.00 95.31 164 GLY A CA 1
ATOM 1315 C C . GLY A 1 164 ? -9.829 4.488 -6.826 1.00 95.31 164 GLY A C 1
ATOM 1316 O O . GLY A 1 164 ? -9.878 4.696 -5.614 1.00 95.31 164 GLY A O 1
ATOM 1317 N N . ARG A 1 165 ? -10.392 5.332 -7.702 1.00 97.00 165 ARG A N 1
ATOM 1318 C CA . ARG A 1 165 ? -11.056 6.578 -7.271 1.00 97.00 165 ARG A CA 1
ATOM 1319 C C . ARG A 1 165 ? -12.162 6.312 -6.246 1.00 97.00 165 ARG A C 1
ATOM 1321 O O . ARG A 1 165 ? -12.213 6.977 -5.220 1.00 97.00 165 ARG A O 1
ATOM 1328 N N . GLU A 1 166 ? -13.009 5.321 -6.510 1.00 97.81 166 GLU A N 1
ATOM 1329 C CA . GLU A 1 166 ? -14.106 4.945 -5.612 1.00 97.81 166 GLU A CA 1
ATOM 1330 C C . GLU A 1 166 ? -13.589 4.433 -4.257 1.00 97.81 166 GLU A C 1
ATOM 1332 O O . GLU A 1 166 ? -14.109 4.818 -3.210 1.00 97.81 166 GLU A O 1
ATOM 1337 N N . THR A 1 167 ? -12.546 3.599 -4.264 1.00 98.19 167 THR A N 1
ATOM 1338 C CA . THR A 1 167 ? -11.899 3.090 -3.046 1.00 98.19 167 THR A CA 1
ATOM 1339 C C . THR A 1 167 ? -11.299 4.229 -2.228 1.00 98.19 167 THR A C 1
ATOM 1341 O O . THR A 1 167 ? -11.528 4.305 -1.021 1.00 98.19 167 THR A O 1
ATOM 1344 N N . LEU A 1 168 ? -10.601 5.163 -2.879 1.00 98.00 168 LEU A N 1
ATOM 1345 C CA . LEU A 1 168 ? -10.019 6.335 -2.231 1.00 98.00 168 LEU A CA 1
ATOM 1346 C C . LEU A 1 168 ? -11.096 7.230 -1.604 1.00 98.00 168 LEU A C 1
ATOM 1348 O O . LEU A 1 168 ? -10.984 7.596 -0.437 1.00 98.00 168 LEU A O 1
ATOM 1352 N N . GLU A 1 169 ? -12.157 7.549 -2.349 1.00 98.19 169 GLU A N 1
ATOM 1353 C CA . GLU A 1 169 ? -13.281 8.353 -1.853 1.00 98.19 169 GLU A CA 1
ATOM 1354 C C . GLU A 1 169 ? -13.938 7.697 -0.630 1.00 98.19 169 GLU A C 1
ATOM 1356 O O . GLU A 1 169 ? -14.157 8.357 0.389 1.00 98.19 169 GLU A O 1
ATOM 1361 N N . LYS A 1 170 ? -14.189 6.382 -0.684 1.00 98.06 170 LYS A N 1
ATOM 1362 C CA . LYS A 1 170 ? -14.755 5.625 0.442 1.00 98.06 170 LYS A CA 1
ATOM 1363 C C . LYS A 1 170 ? -13.838 5.624 1.660 1.00 98.06 170 LYS A C 1
ATOM 1365 O O . LYS A 1 170 ? -14.342 5.826 2.765 1.00 98.06 170 LYS A O 1
ATOM 1370 N N . ALA A 1 171 ? -12.539 5.399 1.464 1.00 98.06 171 ALA A N 1
ATOM 1371 C CA . ALA A 1 171 ? -11.557 5.342 2.542 1.00 98.06 171 ALA A CA 1
ATOM 1372 C C . ALA A 1 171 ? -11.382 6.694 3.241 1.00 98.06 171 ALA A C 1
ATOM 1374 O O . ALA A 1 171 ? -11.298 6.748 4.464 1.00 98.06 171 ALA A O 1
ATOM 1375 N N . LEU A 1 172 ? -11.391 7.796 2.487 1.00 97.88 172 LEU A N 1
ATOM 1376 C CA . LEU A 1 172 ? -11.289 9.143 3.054 1.00 97.88 172 LEU A CA 1
ATOM 1377 C C . LEU A 1 172 ? -12.571 9.577 3.779 1.00 97.88 172 LEU A C 1
ATOM 1379 O O . LEU A 1 172 ? -12.492 10.229 4.827 1.00 97.88 172 LEU A O 1
ATOM 1383 N N . ALA A 1 173 ? -13.737 9.216 3.232 1.00 97.62 173 ALA A N 1
ATOM 1384 C CA . ALA A 1 173 ? -15.036 9.554 3.809 1.00 97.62 173 ALA A CA 1
ATOM 1385 C C . ALA A 1 173 ? -15.386 8.711 5.046 1.00 97.62 173 ALA A C 1
ATOM 1387 O O . ALA A 1 173 ? -16.043 9.220 5.949 1.00 97.62 173 ALA A O 1
ATOM 1388 N N . ASN A 1 174 ? -14.947 7.449 5.094 1.00 96.94 174 ASN A N 1
ATOM 1389 C CA . ASN A 1 174 ? -15.281 6.483 6.148 1.00 96.94 174 ASN A CA 1
ATOM 1390 C C . ASN A 1 174 ? -14.005 5.783 6.663 1.00 96.94 174 ASN A C 1
ATOM 1392 O O . ASN A 1 174 ? -13.854 4.568 6.476 1.00 96.94 174 ASN A O 1
ATOM 1396 N N . PRO A 1 175 ? -13.044 6.519 7.254 1.00 96.94 175 PRO A N 1
ATOM 1397 C CA . PRO A 1 175 ? -11.756 5.958 7.670 1.00 96.94 175 PRO A CA 1
ATOM 1398 C C . PRO A 1 175 ? -11.903 4.832 8.699 1.00 96.94 175 PRO A C 1
ATOM 1400 O O . PRO A 1 175 ? -11.070 3.936 8.750 1.00 96.94 175 PRO A O 1
ATOM 1403 N N . GLU A 1 176 ? -12.982 4.801 9.480 1.00 95.56 176 GLU A N 1
ATOM 1404 C CA . GLU A 1 176 ? -13.264 3.747 10.455 1.00 95.56 176 GLU A CA 1
ATOM 1405 C C . GLU A 1 176 ? -13.447 2.355 9.837 1.00 95.56 176 GLU A C 1
ATOM 1407 O O . GLU A 1 176 ? -13.354 1.347 10.539 1.00 95.56 176 GLU A O 1
ATOM 1412 N N . ARG A 1 177 ? -13.687 2.291 8.523 1.00 96.94 177 ARG A N 1
ATOM 1413 C CA . ARG A 1 177 ? -13.773 1.041 7.762 1.00 96.94 177 ARG A CA 1
ATOM 1414 C C . ARG A 1 177 ? -12.430 0.568 7.219 1.00 96.94 177 ARG A C 1
ATOM 1416 O O . ARG A 1 177 ? -12.367 -0.528 6.671 1.00 96.94 177 ARG A O 1
ATOM 1423 N N . TYR A 1 178 ? -11.376 1.368 7.338 1.00 98.31 178 TYR A N 1
ATOM 1424 C CA . TYR A 1 178 ? -10.092 1.103 6.706 1.00 98.31 178 TYR A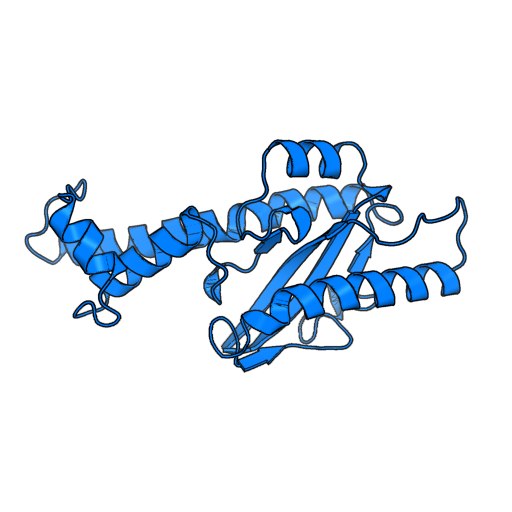 CA 1
ATOM 1425 C C . TYR A 1 178 ? -8.932 1.212 7.691 1.00 98.31 178 TYR A C 1
ATOM 1427 O O . TYR A 1 178 ? -9.022 1.762 8.792 1.00 98.31 178 TYR A O 1
ATOM 1435 N N . ALA A 1 179 ? -7.814 0.642 7.273 1.00 98.62 179 ALA A N 1
ATOM 1436 C CA . ALA A 1 179 ? -6.556 0.719 7.976 1.00 98.62 179 ALA A CA 1
ATOM 1437 C C . ALA A 1 179 ? -5.400 0.788 6.984 1.00 98.62 179 ALA A C 1
ATOM 1439 O O . ALA A 1 179 ? -5.504 0.302 5.854 1.00 98.62 179 ALA A O 1
ATOM 1440 N N . LEU A 1 180 ? -4.293 1.363 7.440 1.00 98.81 180 LEU A N 1
ATOM 1441 C CA . LEU A 1 180 ? -3.006 1.261 6.769 1.00 98.81 180 LEU A CA 1
ATOM 1442 C C . LEU A 1 180 ? -2.129 0.283 7.540 1.00 98.81 180 LEU A C 1
ATOM 1444 O O . LEU A 1 180 ? -1.959 0.416 8.755 1.00 98.81 180 LEU A O 1
ATOM 1448 N N . VAL A 1 181 ? -1.584 -0.701 6.834 1.00 98.75 181 VAL A N 1
ATOM 1449 C CA . VAL A 1 181 ? -0.654 -1.686 7.386 1.00 98.75 181 VAL A CA 1
ATOM 1450 C C . VAL A 1 181 ? 0.732 -1.429 6.823 1.00 98.75 181 VAL A C 1
ATOM 1452 O O . VAL A 1 181 ? 0.940 -1.466 5.615 1.00 98.75 181 VAL A O 1
ATOM 1455 N N . PHE A 1 182 ? 1.685 -1.201 7.712 1.00 98.69 182 PHE A N 1
ATOM 1456 C CA . PHE A 1 182 ? 3.072 -0.916 7.403 1.00 98.69 182 PHE A CA 1
ATOM 1457 C C . PHE A 1 182 ? 3.921 -2.169 7.611 1.00 98.69 182 PHE A C 1
ATOM 1459 O O . PHE A 1 182 ? 3.880 -2.817 8.666 1.00 98.69 182 PHE A O 1
ATOM 1466 N N . VAL A 1 183 ? 4.674 -2.534 6.577 1.00 98.25 183 VAL A N 1
ATOM 1467 C CA . VAL A 1 183 ? 5.450 -3.773 6.518 1.00 98.25 183 VAL A CA 1
ATOM 1468 C C . VAL A 1 183 ? 6.856 -3.474 6.011 1.00 98.25 183 VAL A C 1
ATOM 1470 O O . VAL A 1 183 ? 7.037 -3.025 4.883 1.00 98.25 183 VAL A O 1
ATOM 1473 N N . ASP A 1 184 ? 7.857 -3.750 6.841 1.00 98.25 184 ASP A N 1
ATOM 1474 C CA . ASP A 1 184 ? 9.263 -3.759 6.430 1.00 98.25 184 ASP A CA 1
ATOM 1475 C C . ASP A 1 184 ? 9.506 -4.953 5.502 1.00 98.25 184 ASP A C 1
ATOM 1477 O O . ASP A 1 184 ? 9.323 -6.097 5.922 1.00 98.25 184 ASP A O 1
ATOM 1481 N N . CYS A 1 185 ? 9.883 -4.691 4.254 1.00 97.69 185 CYS A N 1
ATOM 1482 C CA . CYS A 1 185 ? 10.170 -5.703 3.243 1.00 97.69 185 CYS A CA 1
ATOM 1483 C C . CYS A 1 185 ? 11.637 -5.640 2.825 1.00 97.69 185 CYS A C 1
ATOM 1485 O O . CYS A 1 185 ? 12.210 -4.557 2.701 1.00 97.69 185 CYS A O 1
ATOM 1487 N N . HIS A 1 186 ? 12.221 -6.808 2.566 1.00 97.12 186 HIS A N 1
ATOM 1488 C CA . HIS A 1 186 ? 13.554 -6.964 2.006 1.00 97.12 186 HIS A CA 1
ATOM 1489 C C . HIS A 1 186 ? 13.486 -7.529 0.583 1.00 97.12 186 HIS A C 1
ATOM 1491 O O . HIS A 1 186 ? 12.648 -8.385 0.296 1.00 97.12 186 HIS A O 1
ATOM 1497 N N . PHE A 1 187 ? 14.366 -7.038 -0.287 1.00 90.12 187 PHE A N 1
ATOM 1498 C CA . PHE A 1 187 ? 14.629 -7.561 -1.628 1.00 90.12 187 PHE A CA 1
ATOM 1499 C C . PHE A 1 187 ? 16.103 -7.914 -1.786 1.00 90.12 187 PHE A C 1
ATOM 1501 O O . PHE A 1 187 ? 16.947 -7.079 -1.359 1.00 90.12 187 PHE A O 1
#

Sequence (187 aa):
MHALHCLLVEVPVKISPGASAGELDRVKKETRAVALNAMNRYRGIAFDWCSRDDAGRWKDDFPGRGVVLGAEEPERFRELLNEYKDAPLRAAEALLWDLKIEVWAEDWKWPLVMDAVTLERIWKTDVLDGYAGWCLKTALKLVTGDYIFDARFFSVPDDSTKVGRETLEKALANPERYALVFVDCHF

Foldseek 3Di:
DKDKAKEKFFQPDQADVVHDPVRLLVSLLVRLVLVVVLCPVCCVPAFVDKDRQALVVCCVVQPSRSKDQCQVVVVVQLVVCVVQQCQLVVLLVVLVVVLVVVCVVPVHDPPRDDDPVRVVCLQPDPDDDDSNSVSNNSSVCSVVFHRHNSLSYHYSVVSGSHQDPVNSVCCNVCVNRIMMGIMIGHD

pLDDT: mean 90.16, std 11.98, range [51.97, 98.81]

Organism: NCBI:txid698762